Protein AF-A0A0B1SMZ1-F1 (afdb_monomer_lite)

Structure (mmCIF, N/CA/C/O backbone):
data_AF-A0A0B1SMZ1-F1
#
_entry.id   AF-A0A0B1SMZ1-F1
#
loop_
_atom_site.group_PDB
_atom_site.id
_atom_site.type_symbol
_atom_site.label_atom_id
_atom_site.label_alt_id
_atom_site.label_comp_id
_atom_site.label_asym_id
_atom_site.label_entity_id
_atom_site.label_seq_id
_atom_site.pdbx_PDB_ins_code
_atom_site.Cartn_x
_atom_site.Cartn_y
_atom_site.Cartn_z
_atom_site.occupancy
_atom_site.B_iso_or_equiv
_atom_site.auth_seq_id
_atom_site.auth_comp_id
_atom_site.auth_asym_id
_atom_site.auth_atom_id
_atom_site.pdbx_PDB_model_num
ATOM 1 N N . MET A 1 1 ? 75.963 2.019 -124.725 1.00 50.59 1 MET A N 1
ATOM 2 C CA . MET A 1 1 ? 76.448 1.816 -123.343 1.00 50.59 1 MET A CA 1
ATOM 3 C C . MET A 1 1 ? 75.737 2.813 -122.438 1.00 50.59 1 MET A C 1
ATOM 5 O O . MET A 1 1 ? 75.954 4.006 -122.611 1.00 50.59 1 MET A O 1
ATOM 9 N N . LYS A 1 2 ? 74.838 2.379 -121.545 1.00 53.09 2 LYS A N 1
ATOM 10 C CA . LYS A 1 2 ? 74.310 3.287 -120.510 1.00 53.09 2 LYS A CA 1
ATOM 11 C C . LYS A 1 2 ? 75.460 3.615 -119.548 1.00 53.09 2 LYS A C 1
ATOM 13 O O . LYS A 1 2 ? 76.172 2.711 -119.126 1.00 53.09 2 LYS A O 1
ATOM 18 N N . SER A 1 3 ? 75.687 4.900 -119.276 1.00 73.81 3 SER A N 1
ATOM 19 C CA . SER A 1 3 ? 76.760 5.359 -118.384 1.00 73.81 3 SER A CA 1
ATOM 20 C C . SER A 1 3 ? 76.485 4.902 -116.948 1.00 73.81 3 SER A C 1
ATOM 22 O O . SER A 1 3 ? 75.355 5.020 -116.479 1.00 73.81 3 SER A O 1
ATOM 24 N N . LYS A 1 4 ? 77.519 4.438 -116.237 1.00 79.31 4 LYS A N 1
ATOM 25 C CA . LYS A 1 4 ? 77.488 4.026 -114.818 1.00 79.31 4 LYS A CA 1
ATOM 26 C C . LYS A 1 4 ? 76.839 5.075 -113.898 1.00 79.31 4 LYS A C 1
ATOM 28 O O . LYS A 1 4 ? 76.248 4.733 -112.883 1.00 79.31 4 LYS A O 1
ATOM 33 N N . ALA A 1 5 ? 76.903 6.349 -114.283 1.00 79.62 5 ALA A N 1
ATOM 34 C CA . ALA A 1 5 ? 76.252 7.449 -113.575 1.00 79.62 5 ALA A CA 1
ATOM 35 C C . ALA A 1 5 ? 74.711 7.366 -113.586 1.00 79.62 5 ALA A C 1
ATOM 37 O O . ALA A 1 5 ? 74.070 7.779 -112.625 1.00 79.62 5 ALA A O 1
ATOM 38 N N . LEU A 1 6 ? 74.114 6.821 -114.650 1.00 81.50 6 LEU A N 1
ATOM 39 C CA . LEU A 1 6 ? 72.661 6.760 -114.834 1.00 81.50 6 LEU A CA 1
ATOM 40 C C . LEU A 1 6 ? 72.030 5.651 -113.974 1.00 81.50 6 LEU A C 1
ATOM 42 O O . LEU A 1 6 ? 70.988 5.858 -113.367 1.00 81.50 6 LEU A O 1
ATOM 46 N N . GLU A 1 7 ? 72.717 4.515 -113.833 1.00 83.12 7 GLU A N 1
ATOM 47 C CA . GLU A 1 7 ? 72.310 3.413 -112.947 1.00 83.12 7 GLU A CA 1
ATOM 48 C C . GLU A 1 7 ? 72.394 3.802 -111.460 1.00 83.12 7 GLU A C 1
ATOM 50 O O . GLU A 1 7 ? 71.505 3.484 -110.671 1.00 83.12 7 GLU A O 1
ATOM 55 N N . VAL A 1 8 ? 73.429 4.562 -111.080 1.00 86.50 8 VAL A N 1
ATOM 56 C CA . VAL A 1 8 ? 73.556 5.129 -109.727 1.00 86.50 8 VAL A CA 1
ATOM 57 C C . VAL A 1 8 ? 72.436 6.138 -109.444 1.00 86.50 8 VAL A C 1
ATOM 59 O O . VAL A 1 8 ? 71.868 6.125 -108.354 1.00 86.50 8 VAL A O 1
ATOM 62 N N . ALA A 1 9 ? 72.076 6.976 -110.421 1.00 85.88 9 ALA A N 1
ATOM 63 C CA . ALA A 1 9 ? 70.976 7.929 -110.281 1.00 85.88 9 ALA A CA 1
ATOM 64 C C . ALA A 1 9 ? 69.612 7.233 -110.106 1.00 85.88 9 ALA A C 1
ATOM 66 O O . ALA A 1 9 ? 68.845 7.626 -109.228 1.00 85.88 9 ALA A O 1
ATOM 67 N N . ASP A 1 10 ? 69.333 6.172 -110.871 1.00 86.38 10 ASP A N 1
ATOM 68 C CA . ASP A 1 10 ? 68.104 5.377 -110.728 1.00 86.38 10 ASP A CA 1
ATOM 69 C C . ASP A 1 10 ? 68.038 4.669 -109.363 1.00 86.38 10 ASP A C 1
ATOM 71 O O . ASP A 1 10 ? 66.986 4.653 -108.718 1.00 86.38 10 ASP A O 1
ATOM 75 N N . LYS A 1 11 ? 69.165 4.139 -108.865 1.00 89.06 11 LYS A N 1
ATOM 76 C CA . LYS A 1 11 ? 69.239 3.535 -107.526 1.00 89.06 11 LYS A CA 1
ATOM 77 C C . LYS A 1 11 ? 68.960 4.559 -106.424 1.00 89.06 11 LYS A C 1
ATOM 79 O O . LYS A 1 11 ? 68.110 4.309 -105.573 1.00 89.06 11 LYS A O 1
ATOM 84 N N . HIS A 1 12 ? 69.608 5.724 -106.471 1.00 90.50 12 HIS A N 1
ATOM 85 C CA . HIS A 1 12 ? 69.363 6.798 -105.504 1.00 90.50 12 HIS A CA 1
ATOM 86 C C . HIS A 1 12 ? 67.923 7.322 -105.572 1.00 90.50 12 HIS A C 1
ATOM 88 O O . HIS A 1 12 ? 67.335 7.620 -104.536 1.00 90.50 12 HIS A O 1
ATOM 94 N N . LYS A 1 13 ? 67.321 7.401 -106.766 1.00 91.31 13 LYS A N 1
ATOM 95 C CA . LYS A 1 13 ? 65.908 7.766 -106.927 1.00 91.31 13 LYS A CA 1
ATOM 96 C C . LYS A 1 13 ? 64.988 6.747 -106.251 1.00 91.31 13 LYS A C 1
ATOM 98 O O . LYS A 1 13 ? 64.108 7.142 -105.492 1.00 91.31 13 LYS A O 1
ATOM 103 N N . ASN A 1 14 ? 65.216 5.453 -106.471 1.00 90.88 14 ASN A N 1
ATOM 104 C CA . ASN A 1 14 ? 64.431 4.388 -105.843 1.00 90.88 14 ASN A CA 1
ATOM 105 C C . ASN A 1 14 ? 64.587 4.381 -104.312 1.00 90.88 14 ASN A C 1
ATOM 107 O O . ASN A 1 14 ? 63.600 4.237 -103.591 1.00 90.88 14 ASN A O 1
ATOM 111 N N . GLU A 1 15 ? 65.806 4.578 -103.803 1.00 92.44 15 GLU A N 1
ATOM 112 C CA . GLU A 1 15 ? 66.082 4.710 -102.365 1.00 92.44 15 GLU A CA 1
ATOM 113 C C . GLU A 1 15 ? 65.394 5.944 -101.765 1.00 92.44 15 GLU A C 1
ATOM 115 O O . GLU A 1 15 ? 64.802 5.861 -100.686 1.00 92.44 15 GLU A O 1
ATOM 120 N N . LEU A 1 16 ? 65.400 7.073 -102.481 1.00 92.75 16 LEU A N 1
ATOM 121 C CA . LEU A 1 16 ? 64.709 8.293 -102.072 1.00 92.75 16 LEU A CA 1
ATOM 122 C C . LEU A 1 16 ? 63.187 8.100 -102.054 1.00 92.75 16 LEU A C 1
ATOM 124 O O . LEU A 1 16 ? 62.533 8.534 -101.107 1.00 92.75 16 LEU A O 1
ATOM 128 N N . GLU A 1 17 ? 62.612 7.421 -103.049 1.00 92.12 17 GLU A N 1
ATOM 129 C CA . GLU A 1 17 ? 61.180 7.101 -103.094 1.00 92.12 17 GLU A CA 1
ATOM 130 C C . GLU A 1 17 ? 60.765 6.147 -101.960 1.00 92.12 17 GLU A C 1
ATOM 132 O O . GLU A 1 17 ? 59.747 6.376 -101.303 1.00 92.12 17 GLU A O 1
ATOM 137 N N . LEU A 1 18 ? 61.560 5.108 -101.676 1.00 92.56 18 LEU A N 1
ATOM 138 C CA . LEU A 1 18 ? 61.351 4.193 -100.545 1.00 92.56 18 LEU A CA 1
ATOM 139 C C . LEU A 1 18 ? 61.440 4.921 -99.200 1.00 92.56 18 LEU A C 1
ATOM 141 O O . LEU A 1 18 ? 60.557 4.769 -98.354 1.00 92.56 18 LEU A O 1
ATOM 145 N N . SER A 1 19 ? 62.466 5.755 -99.024 1.00 92.12 19 SER A N 1
ATOM 146 C CA . SER A 1 19 ? 62.638 6.587 -97.832 1.00 92.12 19 SER A CA 1
ATOM 147 C C . SER A 1 19 ? 61.469 7.557 -97.657 1.00 92.12 19 SER A C 1
ATOM 149 O O . SER A 1 19 ? 60.910 7.671 -96.567 1.00 92.12 19 SER A O 1
ATOM 151 N N . THR A 1 20 ? 61.005 8.181 -98.744 1.00 93.75 20 THR A N 1
ATOM 152 C CA . THR A 1 20 ? 59.843 9.079 -98.722 1.00 93.75 20 THR A CA 1
ATOM 153 C C . THR A 1 20 ? 58.576 8.339 -98.288 1.00 93.75 20 THR A C 1
ATOM 155 O O . THR A 1 20 ? 57.888 8.796 -97.374 1.00 93.75 20 THR A O 1
ATOM 158 N N . LYS A 1 21 ? 58.302 7.155 -98.855 1.00 94.69 21 LYS A N 1
ATOM 159 C CA . LYS A 1 21 ? 57.171 6.304 -98.442 1.00 94.69 21 LYS A CA 1
ATOM 160 C C . LYS A 1 21 ? 57.262 5.904 -96.967 1.00 94.69 21 LYS A C 1
ATOM 162 O O . LYS A 1 21 ? 56.264 5.984 -96.253 1.00 94.69 21 LYS A O 1
ATOM 167 N N . MET A 1 22 ? 58.448 5.528 -96.487 1.00 95.31 22 MET A N 1
ATOM 168 C CA . MET A 1 22 ? 58.670 5.173 -95.082 1.00 95.31 22 MET A CA 1
ATOM 169 C C . MET A 1 22 ? 58.438 6.366 -94.147 1.00 95.31 22 MET A C 1
ATOM 171 O O . MET A 1 22 ? 57.751 6.234 -93.136 1.00 95.31 22 MET A O 1
ATOM 175 N N . VAL A 1 23 ? 58.931 7.555 -94.504 1.00 95.19 23 VAL A N 1
ATOM 176 C CA . VAL A 1 23 ? 58.684 8.793 -93.749 1.00 95.19 23 VAL A CA 1
ATOM 177 C C . VAL A 1 23 ? 57.191 9.115 -93.690 1.00 95.19 23 VAL A C 1
ATOM 179 O O . VAL A 1 23 ? 56.699 9.550 -92.648 1.00 95.19 23 VAL A O 1
ATOM 182 N N . GLU A 1 24 ? 56.439 8.898 -94.769 1.00 94.44 24 GLU A N 1
ATOM 183 C CA . GLU A 1 24 ? 54.988 9.083 -94.749 1.00 94.44 24 GLU A CA 1
ATOM 184 C C . GLU A 1 24 ? 54.266 8.086 -93.835 1.00 94.44 24 GLU A C 1
ATOM 186 O O . GLU A 1 24 ? 53.362 8.494 -93.102 1.00 94.44 24 GLU A O 1
ATOM 191 N N . VAL A 1 25 ? 54.650 6.804 -93.849 1.00 95.31 25 VAL A N 1
ATOM 192 C CA . VAL A 1 25 ? 54.103 5.783 -92.934 1.00 95.31 25 VAL A CA 1
ATOM 193 C C . VAL A 1 25 ? 54.380 6.174 -91.484 1.00 95.31 25 VAL A C 1
ATOM 195 O O . VAL A 1 25 ? 53.438 6.307 -90.705 1.00 95.31 25 VAL A O 1
ATOM 198 N N . LEU A 1 26 ? 55.629 6.508 -91.152 1.00 95.25 26 LEU A N 1
ATOM 199 C CA . LEU A 1 26 ? 56.015 6.947 -89.808 1.00 95.25 26 LEU A CA 1
ATOM 200 C C . LEU A 1 26 ? 55.276 8.220 -89.372 1.00 95.25 26 LEU A C 1
ATOM 202 O O . LEU A 1 26 ? 54.904 8.363 -88.208 1.00 95.25 26 LEU A O 1
ATOM 206 N N . LYS A 1 27 ? 55.009 9.159 -90.291 1.00 94.69 27 LYS A N 1
ATOM 207 C CA . LYS A 1 27 ? 54.183 10.342 -89.997 1.00 94.69 27 LYS A CA 1
ATOM 208 C C . LYS A 1 27 ? 52.740 9.962 -89.655 1.00 94.69 27 LYS A C 1
ATOM 210 O O . LYS A 1 27 ? 52.169 10.582 -88.756 1.00 94.69 27 LYS A O 1
ATOM 215 N N . ARG A 1 28 ? 52.143 8.989 -90.356 1.00 94.75 28 ARG A N 1
ATOM 216 C CA . ARG A 1 28 ? 50.785 8.494 -90.058 1.00 94.75 28 ARG A CA 1
ATOM 217 C C . ARG A 1 28 ? 50.753 7.779 -88.706 1.00 94.75 28 ARG A C 1
ATOM 219 O O . ARG A 1 28 ? 49.935 8.144 -87.867 1.00 94.75 28 ARG A O 1
ATOM 226 N N . GLU A 1 29 ? 51.696 6.875 -88.453 1.00 95.56 29 GLU A N 1
ATOM 227 C CA . GLU A 1 29 ? 51.817 6.159 -87.176 1.00 95.56 29 GLU A CA 1
ATOM 228 C C . GLU A 1 29 ? 52.054 7.112 -86.001 1.00 95.56 29 GLU A C 1
A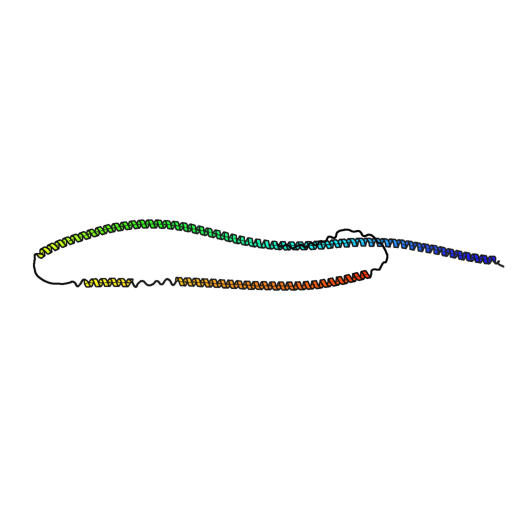TOM 230 O O . GLU A 1 29 ? 51.397 6.998 -84.970 1.00 95.56 29 GLU A O 1
ATOM 235 N N . LYS A 1 30 ? 52.921 8.121 -86.160 1.00 95.94 30 LYS A N 1
ATOM 236 C CA . LYS A 1 30 ? 53.132 9.154 -85.136 1.00 95.94 30 LYS A CA 1
ATOM 237 C C . LYS A 1 30 ? 51.836 9.896 -84.813 1.00 95.94 30 LYS A C 1
ATOM 239 O O . LYS A 1 30 ? 51.540 10.101 -83.639 1.00 95.94 30 LYS A O 1
ATOM 244 N N . LYS A 1 31 ? 51.061 10.295 -85.831 1.00 96.31 31 LYS A N 1
ATOM 245 C CA . LYS A 1 31 ? 49.760 10.958 -85.628 1.00 96.31 31 LYS A CA 1
ATOM 246 C C . LYS A 1 31 ? 48.787 10.051 -84.876 1.00 96.31 31 LYS A C 1
ATOM 248 O O . LYS A 1 31 ? 48.149 10.509 -83.930 1.00 96.31 31 LYS A O 1
ATOM 253 N N . GLU A 1 32 ? 48.704 8.780 -85.256 1.00 96.25 32 GLU A N 1
ATOM 254 C CA . GLU A 1 32 ? 47.834 7.807 -84.596 1.00 96.25 32 GLU A CA 1
ATOM 255 C C . GLU A 1 32 ? 48.251 7.557 -83.139 1.00 96.25 32 GLU A C 1
ATOM 257 O O . GLU A 1 32 ? 47.416 7.620 -82.236 1.00 96.25 32 GLU A O 1
ATOM 262 N N . LEU A 1 33 ? 49.543 7.347 -82.878 1.00 96.06 33 LEU A N 1
ATOM 263 C CA . LEU A 1 33 ? 50.075 7.169 -81.526 1.00 96.06 33 LEU A CA 1
ATOM 264 C C . LEU A 1 33 ? 49.856 8.412 -80.660 1.00 96.06 33 LEU A C 1
ATOM 266 O O . LEU A 1 33 ? 49.479 8.278 -79.498 1.00 96.06 33 LEU A O 1
ATOM 270 N N . SER A 1 34 ? 50.024 9.619 -81.210 1.00 95.69 34 SER A N 1
ATOM 271 C CA . SER A 1 34 ? 49.706 10.861 -80.497 1.00 95.69 34 SER A CA 1
ATOM 272 C C . SER A 1 34 ? 48.215 10.967 -80.153 1.00 95.69 34 SER A C 1
ATOM 274 O O . SER A 1 34 ? 47.885 11.348 -79.031 1.00 95.69 34 SER A O 1
ATOM 276 N N . ALA A 1 35 ? 47.311 10.581 -81.059 1.00 96.44 35 ALA A N 1
ATOM 277 C CA . ALA A 1 35 ? 45.872 10.564 -80.784 1.00 96.44 35 ALA A CA 1
ATOM 278 C C . ALA A 1 35 ? 45.495 9.519 -79.714 1.00 96.44 35 ALA A C 1
ATOM 280 O O . ALA A 1 35 ? 44.728 9.807 -78.790 1.00 96.44 35 ALA A O 1
ATOM 281 N N . ARG A 1 36 ? 46.088 8.318 -79.778 1.00 96.94 36 ARG A N 1
ATOM 282 C CA . ARG A 1 36 ? 45.924 7.266 -78.758 1.00 96.94 36 ARG A CA 1
ATOM 283 C C . ARG A 1 36 ? 46.474 7.694 -77.396 1.00 96.94 36 ARG A C 1
ATOM 285 O O . ARG A 1 36 ? 45.865 7.407 -76.370 1.00 96.94 36 ARG A O 1
ATOM 292 N N . LEU A 1 37 ? 47.610 8.391 -77.363 1.00 96.38 37 LEU A N 1
ATOM 293 C CA . LEU A 1 37 ? 48.168 8.922 -76.121 1.00 96.38 37 LEU A CA 1
ATOM 294 C C . LEU A 1 37 ? 47.245 9.989 -75.528 1.00 96.38 37 LEU A C 1
ATOM 296 O O . LEU A 1 37 ? 46.938 9.928 -74.343 1.00 96.38 37 LEU A O 1
ATOM 300 N N . LYS A 1 38 ? 46.750 10.920 -76.352 1.00 96.38 38 LYS A N 1
ATOM 301 C CA . LYS A 1 38 ? 45.839 11.980 -75.907 1.00 96.38 38 LYS A CA 1
ATOM 302 C C . LYS A 1 38 ? 44.550 11.415 -75.307 1.00 96.38 38 LYS A C 1
ATOM 304 O O . LYS A 1 38 ? 44.208 11.769 -74.185 1.00 96.38 38 LYS A O 1
ATOM 309 N N . THR A 1 39 ? 43.899 10.477 -75.995 1.00 95.75 39 THR A N 1
ATOM 310 C CA . THR A 1 39 ? 42.680 9.813 -75.492 1.00 95.75 39 THR A CA 1
ATOM 311 C C . THR A 1 39 ? 42.916 9.059 -74.183 1.00 95.75 39 THR A C 1
ATOM 313 O O . THR A 1 39 ? 42.098 9.156 -73.269 1.00 95.75 39 THR A O 1
ATOM 316 N N . LYS A 1 40 ? 44.052 8.361 -74.033 1.00 96.38 40 LYS A N 1
ATOM 317 C CA . LYS A 1 40 ? 44.422 7.721 -72.760 1.00 96.38 40 LYS A CA 1
ATOM 318 C C . LYS A 1 40 ? 44.655 8.733 -71.639 1.00 96.38 40 LYS A C 1
ATOM 320 O O . LYS A 1 40 ? 44.185 8.504 -70.528 1.00 96.38 40 LYS A O 1
ATOM 325 N N . THR A 1 41 ? 45.342 9.840 -71.914 1.00 95.69 41 THR A N 1
ATOM 326 C CA . THR A 1 41 ? 45.566 10.912 -70.933 1.00 95.69 41 THR A CA 1
ATOM 327 C C . THR A 1 41 ? 44.247 11.537 -70.484 1.00 95.69 41 THR A C 1
ATOM 329 O O . THR A 1 41 ? 44.027 11.707 -69.287 1.00 95.69 41 THR A O 1
ATOM 332 N N . ASP A 1 42 ? 43.342 11.812 -71.423 1.00 95.56 42 ASP A N 1
ATOM 333 C CA . ASP A 1 42 ? 42.028 12.381 -71.117 1.00 95.56 42 ASP A CA 1
ATOM 334 C C . ASP A 1 42 ? 41.177 11.386 -70.306 1.00 95.56 42 ASP A C 1
ATOM 336 O O . ASP A 1 42 ? 40.580 11.752 -69.293 1.00 95.56 42 ASP A O 1
ATOM 340 N N . SER A 1 43 ? 41.205 10.096 -70.662 1.00 96.81 43 SER A N 1
ATOM 341 C CA . SER A 1 43 ? 40.553 9.038 -69.881 1.00 96.81 43 SER A CA 1
ATOM 342 C C . SER A 1 43 ? 41.122 8.920 -68.461 1.00 96.81 43 SER A C 1
ATOM 344 O O . SER A 1 43 ? 40.353 8.769 -67.511 1.00 96.81 43 SER A O 1
ATOM 346 N N . ALA A 1 44 ? 42.443 9.016 -68.289 1.00 96.69 44 ALA A N 1
ATOM 347 C CA . ALA A 1 44 ? 43.082 8.978 -66.976 1.00 96.69 44 ALA A CA 1
ATOM 348 C C . ALA A 1 44 ? 42.691 10.187 -66.109 1.00 96.69 44 ALA A C 1
ATOM 350 O O . ALA A 1 44 ? 42.480 10.034 -64.902 1.00 96.69 44 ALA A O 1
ATOM 351 N N . ALA A 1 45 ? 42.540 11.370 -66.712 1.00 95.94 45 ALA A N 1
ATOM 352 C CA . ALA A 1 45 ? 42.076 12.566 -66.016 1.00 95.94 45 ALA A CA 1
ATOM 353 C C . ALA A 1 45 ? 40.631 12.404 -65.509 1.00 95.94 45 ALA A C 1
ATOM 355 O O . ALA A 1 45 ? 40.355 12.693 -64.342 1.00 95.94 45 ALA A O 1
ATOM 356 N N . VAL A 1 46 ? 39.731 11.859 -66.339 1.00 97.56 46 VAL A N 1
ATOM 357 C CA . VAL A 1 46 ? 38.338 11.570 -65.945 1.00 97.56 46 VAL A CA 1
ATOM 358 C C . VAL A 1 46 ? 38.284 10.561 -64.795 1.00 97.56 46 VAL A C 1
ATOM 360 O O . VAL A 1 46 ? 37.600 10.797 -63.798 1.00 97.56 46 VAL A O 1
ATOM 363 N N . LEU A 1 47 ? 39.044 9.464 -64.881 1.00 97.25 47 LEU A N 1
ATOM 364 C CA . LEU A 1 47 ? 39.115 8.474 -63.800 1.00 97.25 47 LEU A CA 1
ATOM 365 C C . LEU A 1 47 ? 39.680 9.074 -62.509 1.00 97.25 47 LEU A C 1
ATOM 367 O O . LEU A 1 47 ? 39.155 8.802 -61.433 1.00 97.25 47 LEU A O 1
ATOM 371 N N . SER A 1 48 ? 40.703 9.926 -62.601 1.00 96.62 48 SER A N 1
ATOM 372 C CA . SER A 1 48 ? 41.285 10.602 -61.434 1.00 96.62 48 SER A CA 1
ATOM 373 C C . SER A 1 48 ? 40.272 11.520 -60.749 1.00 96.62 48 SER A C 1
ATOM 375 O O . SER A 1 48 ? 40.145 11.491 -59.525 1.00 96.62 48 SER A O 1
ATOM 377 N N . SER A 1 49 ? 39.492 12.276 -61.528 1.00 97.25 49 SER A N 1
ATOM 378 C CA . SER A 1 49 ? 38.392 13.089 -61.000 1.00 97.25 49 SER A CA 1
ATOM 379 C C . SER A 1 49 ? 37.338 12.223 -60.301 1.00 97.25 49 SER A C 1
ATOM 381 O O . SER A 1 49 ? 36.954 12.518 -59.169 1.00 97.25 49 SER A O 1
ATOM 383 N N . ARG A 1 50 ? 36.936 11.096 -60.908 1.00 98.06 50 ARG A N 1
ATOM 384 C CA . ARG A 1 50 ? 35.966 10.171 -60.303 1.00 98.06 50 ARG A CA 1
ATOM 385 C C . ARG A 1 50 ? 36.483 9.533 -59.012 1.00 98.06 50 ARG A C 1
ATOM 387 O O . ARG A 1 50 ? 35.716 9.401 -58.063 1.00 98.06 50 ARG A O 1
ATOM 394 N N . ILE A 1 51 ? 37.763 9.162 -58.958 1.00 98.00 51 ILE A N 1
ATOM 395 C CA . ILE A 1 51 ? 38.403 8.624 -57.749 1.00 98.00 51 ILE A CA 1
ATOM 396 C C . ILE A 1 51 ? 38.359 9.651 -56.617 1.00 98.00 51 ILE A C 1
ATOM 398 O O . ILE A 1 51 ? 38.052 9.286 -55.485 1.00 98.00 51 ILE A O 1
ATOM 402 N N . ASN A 1 52 ? 38.642 10.922 -56.908 1.00 97.19 52 ASN A N 1
ATOM 403 C CA . ASN A 1 52 ? 38.583 11.974 -55.896 1.00 97.19 52 ASN A CA 1
ATOM 404 C C . ASN A 1 52 ? 37.149 12.202 -55.402 1.00 97.19 52 ASN A C 1
ATOM 406 O O . ASN A 1 52 ? 36.934 12.193 -54.196 1.00 97.19 52 ASN A O 1
ATOM 410 N N . ALA A 1 53 ? 36.162 12.253 -56.302 1.00 97.75 53 ALA A N 1
ATOM 411 C CA . ALA A 1 53 ? 34.755 12.371 -55.910 1.00 97.75 53 ALA A CA 1
ATOM 412 C C . ALA A 1 53 ? 34.295 11.219 -54.992 1.00 97.75 53 ALA A C 1
ATOM 414 O O . ALA A 1 53 ? 33.618 11.450 -53.996 1.00 97.75 53 ALA A O 1
ATOM 415 N N . LEU A 1 54 ? 34.701 9.977 -55.286 1.00 98.12 54 LEU A N 1
ATOM 416 C CA . LEU A 1 54 ? 34.390 8.824 -54.431 1.00 98.12 54 LEU A CA 1
ATOM 417 C C . LEU A 1 54 ? 35.100 8.887 -53.073 1.00 98.12 54 LEU A C 1
ATOM 419 O O . LEU A 1 54 ? 34.544 8.444 -52.071 1.00 98.12 54 LEU A O 1
ATOM 423 N N . ARG A 1 55 ? 36.324 9.424 -53.013 1.00 98.06 55 ARG A N 1
ATOM 424 C CA . ARG A 1 55 ? 37.028 9.637 -51.738 1.00 98.06 55 ARG A CA 1
ATOM 425 C C . ARG A 1 55 ? 36.299 10.654 -50.870 1.00 98.06 55 ARG A C 1
ATOM 427 O O . ARG A 1 55 ? 36.153 10.409 -49.676 1.00 98.06 55 ARG A O 1
ATOM 434 N N . ASP A 1 56 ? 35.828 11.745 -51.464 1.00 97.62 56 ASP A N 1
ATOM 435 C CA . ASP A 1 56 ? 35.071 12.771 -50.748 1.00 97.62 56 ASP A CA 1
ATOM 436 C C . ASP A 1 56 ? 33.743 12.209 -50.223 1.00 97.62 56 ASP A C 1
ATOM 438 O O . ASP A 1 56 ? 33.433 12.380 -49.045 1.00 97.62 56 ASP A O 1
ATOM 442 N N . GLU A 1 57 ? 33.027 11.426 -51.037 1.00 98.19 57 GLU A N 1
ATOM 443 C CA . GLU A 1 57 ? 31.801 10.736 -50.617 1.00 98.19 57 GLU A CA 1
ATOM 444 C C . GLU A 1 57 ? 32.060 9.754 -49.459 1.00 98.19 57 GLU A C 1
ATOM 446 O O . GLU A 1 57 ? 31.331 9.747 -48.466 1.00 98.19 57 GLU A O 1
ATOM 451 N N . ILE A 1 58 ? 33.136 8.959 -49.527 1.00 98.00 58 ILE A N 1
ATOM 452 C CA . ILE A 1 58 ? 33.532 8.058 -48.432 1.00 98.00 58 ILE A CA 1
ATOM 453 C C . ILE A 1 58 ? 33.828 8.851 -47.155 1.00 98.00 58 ILE A C 1
ATOM 455 O O . ILE A 1 58 ? 33.384 8.455 -46.075 1.00 98.00 58 ILE A O 1
ATOM 459 N N . ASN A 1 59 ? 34.556 9.964 -47.258 1.00 97.69 59 ASN A N 1
ATOM 460 C CA . ASN A 1 59 ? 34.888 10.806 -46.111 1.00 97.69 59 ASN A CA 1
ATOM 461 C C . ASN A 1 59 ? 33.629 11.410 -45.474 1.00 97.69 59 ASN A C 1
ATOM 463 O O . ASN A 1 59 ? 33.493 11.395 -44.248 1.00 97.69 59 ASN A O 1
ATOM 467 N N . GLU A 1 60 ? 32.682 11.883 -46.285 1.00 97.62 60 GLU A N 1
ATOM 468 C CA . GLU A 1 60 ? 31.410 12.419 -45.803 1.00 97.62 60 GLU A CA 1
ATOM 469 C C . GLU A 1 60 ? 30.581 11.339 -45.095 1.00 97.62 60 GLU A C 1
ATOM 471 O O . GLU A 1 60 ? 30.110 11.543 -43.973 1.00 97.62 60 GLU A O 1
ATOM 476 N N . LYS A 1 61 ? 30.461 10.146 -45.691 1.00 97.88 61 LYS A N 1
ATOM 477 C CA . LYS A 1 61 ? 29.746 9.019 -45.072 1.00 97.88 61 LYS A CA 1
ATOM 478 C C . LYS A 1 61 ? 30.406 8.563 -43.772 1.00 97.88 61 LYS A C 1
ATOM 480 O O . LYS A 1 61 ? 29.704 8.262 -42.808 1.00 97.88 61 LYS A O 1
ATOM 485 N N . GLN A 1 62 ? 31.736 8.570 -43.695 1.00 97.69 62 GLN A N 1
ATOM 486 C CA . GLN A 1 62 ? 32.455 8.295 -42.448 1.00 97.69 62 GLN A CA 1
ATOM 487 C C . GLN A 1 62 ? 32.187 9.356 -41.375 1.00 97.69 62 GLN A C 1
ATOM 489 O O . GLN A 1 62 ? 32.037 9.005 -40.204 1.00 97.69 62 GLN A O 1
ATOM 494 N N . ALA A 1 63 ? 32.103 10.636 -41.744 1.00 97.19 63 ALA A N 1
ATOM 495 C CA . ALA A 1 63 ? 31.744 11.698 -40.808 1.00 97.19 63 ALA A CA 1
ATOM 496 C C . ALA A 1 63 ? 30.306 11.526 -40.289 1.00 97.19 63 ALA A C 1
ATOM 498 O O . ALA A 1 63 ? 30.086 11.572 -39.078 1.00 97.19 63 ALA A O 1
ATOM 499 N N . GLN A 1 64 ? 29.352 11.228 -41.179 1.00 97.75 64 GLN A N 1
ATOM 500 C CA . GLN A 1 64 ? 27.960 10.938 -40.813 1.00 97.75 64 GLN A CA 1
ATOM 501 C C . GLN A 1 64 ? 27.869 9.748 -39.844 1.00 97.75 64 GLN A C 1
ATOM 503 O O . GLN A 1 64 ? 27.200 9.845 -38.815 1.00 97.75 64 GLN A O 1
ATOM 508 N N . LEU A 1 65 ? 28.594 8.654 -40.108 1.00 97.69 65 LEU A N 1
ATOM 509 C CA . LEU A 1 65 ? 28.644 7.490 -39.214 1.00 97.69 65 LEU A CA 1
ATOM 510 C C . LEU A 1 65 ? 29.138 7.850 -37.809 1.00 97.69 65 LEU A C 1
ATOM 512 O O . LEU A 1 65 ? 28.501 7.467 -36.830 1.00 97.69 65 LEU A O 1
ATOM 516 N N . ARG A 1 66 ? 30.207 8.646 -37.691 1.00 97.12 66 ARG A N 1
ATOM 517 C CA . ARG A 1 66 ? 30.703 9.103 -36.379 1.00 97.12 66 ARG A CA 1
ATOM 518 C C . ARG A 1 66 ? 29.657 9.928 -35.624 1.00 97.12 66 ARG A C 1
ATOM 520 O O . ARG A 1 66 ? 29.528 9.782 -34.409 1.00 97.12 66 ARG A O 1
ATOM 527 N N . CYS A 1 67 ? 28.892 10.771 -36.321 1.00 96.81 67 CYS A N 1
ATOM 528 C CA . CYS A 1 67 ? 27.793 11.525 -35.714 1.00 96.81 67 CYS A CA 1
ATOM 529 C C . CYS A 1 67 ? 26.680 10.599 -35.200 1.00 96.81 67 CYS A C 1
ATOM 531 O O . CYS A 1 67 ? 26.210 10.781 -34.075 1.00 96.81 67 CYS A O 1
ATOM 533 N N . TYR A 1 68 ? 26.290 9.584 -35.977 1.00 97.38 68 TYR A N 1
ATOM 534 C CA . TYR A 1 68 ? 25.298 8.597 -35.544 1.00 97.38 68 TYR A CA 1
ATOM 535 C C . TYR A 1 68 ? 25.775 7.778 -34.341 1.00 97.38 68 TYR A C 1
ATOM 537 O O . TYR A 1 68 ? 25.017 7.596 -33.392 1.00 97.38 68 TYR A O 1
ATOM 545 N N . GLU A 1 69 ? 27.034 7.338 -34.327 1.00 97.00 69 GLU A N 1
ATOM 546 C CA . GLU A 1 69 ? 27.618 6.625 -33.186 1.00 97.00 69 GLU A CA 1
ATOM 547 C C . GLU A 1 69 ? 27.609 7.474 -31.911 1.00 97.00 69 GLU A C 1
ATOM 549 O O . GLU A 1 69 ? 27.270 6.978 -30.835 1.00 97.00 69 GLU A O 1
ATOM 554 N N . LEU A 1 70 ? 27.953 8.761 -32.018 1.00 97.31 70 LEU A N 1
ATOM 555 C CA . LEU A 1 70 ? 27.921 9.680 -30.882 1.00 97.31 70 LEU A CA 1
ATOM 556 C C . LEU A 1 70 ? 26.492 9.887 -30.363 1.00 97.31 70 LEU A C 1
ATOM 558 O O . LEU A 1 70 ? 26.271 9.851 -29.152 1.00 97.31 70 LEU A O 1
ATOM 562 N N . ASN A 1 71 ? 25.520 10.068 -31.259 1.00 97.44 71 ASN A N 1
ATOM 563 C CA . ASN A 1 71 ? 24.116 10.216 -30.880 1.00 97.44 71 ASN A CA 1
ATOM 564 C C . ASN A 1 71 ? 23.560 8.939 -30.241 1.00 97.44 71 ASN A C 1
ATOM 566 O O . ASN A 1 71 ? 22.890 9.025 -29.217 1.00 97.44 71 ASN A O 1
ATOM 570 N N . ASN A 1 72 ? 23.903 7.761 -30.765 1.00 97.12 72 ASN A N 1
ATOM 571 C CA . ASN A 1 72 ? 23.513 6.486 -30.164 1.00 97.12 72 ASN A CA 1
ATOM 572 C C . ASN A 1 72 ? 24.098 6.311 -28.760 1.00 97.12 72 ASN A C 1
ATOM 574 O O . ASN A 1 72 ? 23.399 5.838 -27.870 1.00 97.12 72 ASN A O 1
ATOM 578 N N . LYS A 1 73 ? 25.348 6.736 -28.524 1.00 97.75 73 LYS A N 1
ATOM 579 C CA . LYS A 1 73 ? 25.935 6.735 -27.173 1.00 97.75 73 LYS A CA 1
ATOM 580 C C . LYS A 1 73 ? 25.172 7.653 -26.218 1.00 97.75 73 LYS A C 1
ATOM 582 O O . LYS A 1 73 ? 24.884 7.239 -25.102 1.00 97.75 73 LYS A O 1
ATOM 587 N N . LYS A 1 74 ? 24.811 8.865 -26.657 1.00 97.56 74 LYS A N 1
ATOM 588 C CA . LYS A 1 74 ? 24.007 9.804 -25.852 1.00 97.56 74 LYS A CA 1
ATOM 589 C C . LYS A 1 74 ? 22.621 9.244 -25.531 1.00 97.56 74 LYS A C 1
ATOM 591 O O . LYS A 1 74 ? 22.195 9.312 -24.387 1.00 97.56 74 LYS A O 1
ATOM 596 N N . LEU A 1 75 ? 21.947 8.660 -26.522 1.00 98.00 75 LEU A N 1
ATOM 597 C CA . LEU A 1 75 ? 20.645 8.018 -26.338 1.00 98.00 75 LEU A CA 1
ATOM 598 C C . LEU A 1 75 ? 20.733 6.830 -25.378 1.00 98.00 75 LEU A C 1
ATOM 600 O O . LEU A 1 75 ? 19.867 6.674 -24.525 1.00 98.00 75 LEU A O 1
ATOM 604 N N . LEU A 1 76 ? 21.783 6.013 -25.484 1.00 97.88 76 LEU A N 1
ATOM 605 C CA . LEU A 1 76 ? 21.998 4.888 -24.578 1.00 97.88 76 LEU A CA 1
ATOM 606 C C . LEU A 1 76 ? 22.175 5.358 -23.130 1.00 97.88 76 LEU A C 1
ATOM 608 O O . LEU A 1 76 ? 21.601 4.757 -22.227 1.00 97.88 76 LEU A O 1
ATOM 612 N N . GLU A 1 77 ? 22.939 6.427 -22.911 1.00 97.75 77 GLU A N 1
ATOM 613 C CA . GLU A 1 77 ? 23.123 6.989 -21.572 1.00 97.75 77 GLU A CA 1
ATOM 614 C C . GLU A 1 77 ? 21.817 7.573 -21.025 1.00 97.75 77 GLU A C 1
ATOM 616 O O . GLU A 1 77 ? 21.417 7.248 -19.913 1.00 97.75 77 GLU A O 1
ATOM 621 N N . GLN A 1 78 ? 21.064 8.297 -21.857 1.00 98.25 78 GLN A N 1
ATOM 622 C CA . GLN A 1 78 ? 19.742 8.803 -21.489 1.00 98.25 78 GLN A CA 1
ATOM 623 C C . GLN A 1 78 ? 18.762 7.675 -21.122 1.00 98.25 78 GLN A C 1
ATOM 625 O O . GLN A 1 78 ? 17.949 7.827 -20.211 1.00 98.25 78 GLN A O 1
ATOM 630 N N . VAL A 1 79 ? 18.821 6.531 -21.811 1.00 98.25 79 VAL A N 1
ATOM 631 C CA . VAL A 1 79 ? 18.009 5.355 -21.467 1.00 98.25 79 VAL A CA 1
ATOM 632 C C . VAL A 1 79 ? 18.390 4.808 -20.092 1.00 98.25 79 VAL A C 1
ATOM 634 O O . VAL A 1 79 ? 17.487 4.491 -19.320 1.00 98.25 79 VAL A O 1
ATOM 637 N N . LYS A 1 80 ? 19.682 4.734 -19.753 1.00 98.31 80 LYS A N 1
ATOM 638 C CA . LYS A 1 80 ? 20.122 4.305 -18.415 1.00 98.31 80 LYS A CA 1
ATOM 639 C C . LYS A 1 80 ? 19.677 5.282 -17.330 1.00 98.31 80 LYS A C 1
ATOM 641 O O . LYS A 1 80 ? 19.143 4.844 -16.317 1.00 98.31 80 LYS A O 1
ATOM 646 N N . ASP A 1 81 ? 19.825 6.585 -17.557 1.00 98.12 81 ASP A N 1
ATOM 647 C CA . ASP A 1 81 ? 19.377 7.615 -16.611 1.00 98.12 81 ASP A CA 1
ATOM 648 C C . ASP A 1 81 ? 17.868 7.517 -16.362 1.00 98.12 81 ASP A C 1
ATOM 650 O O . ASP A 1 81 ? 17.401 7.548 -15.221 1.00 98.12 81 ASP A O 1
ATOM 654 N N . ASN A 1 82 ? 17.091 7.321 -17.431 1.00 98.19 82 ASN A N 1
ATOM 655 C CA . ASN A 1 82 ? 15.653 7.107 -17.327 1.00 98.19 82 ASN A CA 1
ATOM 656 C C . ASN A 1 82 ? 15.318 5.812 -16.573 1.00 98.19 82 ASN A C 1
ATOM 658 O O . ASN A 1 82 ? 14.403 5.818 -15.755 1.00 98.19 82 ASN A O 1
ATOM 662 N N . GLN A 1 83 ? 16.053 4.720 -16.802 1.00 98.25 83 GLN A N 1
ATOM 663 C CA . GLN A 1 83 ? 15.885 3.470 -16.052 1.00 98.25 83 GLN A CA 1
ATOM 664 C C . GLN A 1 83 ? 16.165 3.665 -14.559 1.00 98.25 83 GLN A C 1
ATOM 666 O O . GLN A 1 83 ? 15.365 3.232 -13.732 1.00 98.25 83 GLN A O 1
ATOM 671 N N . HIS A 1 84 ? 17.247 4.362 -14.205 1.00 98.12 84 HIS A N 1
ATOM 672 C CA . HIS A 1 84 ? 17.545 4.699 -12.815 1.00 98.12 84 HIS A CA 1
ATOM 673 C C . HIS A 1 84 ? 16.433 5.542 -12.188 1.00 98.12 84 HIS A C 1
ATOM 675 O O . HIS A 1 84 ? 15.977 5.232 -11.090 1.00 98.12 84 HIS A O 1
ATOM 681 N N . ARG A 1 85 ? 15.930 6.552 -12.906 1.00 98.56 85 ARG A N 1
ATOM 682 C CA . ARG A 1 85 ? 14.818 7.382 -12.433 1.00 98.56 85 ARG A CA 1
ATOM 683 C C . ARG A 1 85 ? 13.536 6.579 -12.209 1.00 98.56 85 ARG A C 1
ATOM 685 O O . ARG A 1 85 ? 12.845 6.826 -11.226 1.00 98.56 85 ARG A O 1
ATOM 692 N N . ILE A 1 86 ? 13.220 5.633 -13.095 1.00 98.38 86 ILE A N 1
ATOM 693 C CA . ILE A 1 86 ? 12.065 4.736 -12.939 1.00 98.38 86 ILE A CA 1
ATOM 694 C C . ILE A 1 86 ? 12.212 3.897 -11.666 1.00 98.38 86 ILE A C 1
ATOM 696 O O . ILE A 1 86 ? 11.285 3.863 -10.866 1.00 98.38 86 ILE A O 1
ATOM 700 N N . LEU A 1 87 ? 13.385 3.305 -11.423 1.00 98.31 87 LEU A N 1
ATOM 701 C CA . LEU A 1 87 ? 13.634 2.503 -10.218 1.00 98.31 87 LEU A CA 1
ATOM 702 C C . LEU A 1 87 ? 13.479 3.313 -8.921 1.00 98.31 87 LEU A C 1
ATOM 704 O O . LEU A 1 87 ? 12.915 2.815 -7.943 1.00 98.31 87 LEU A O 1
ATOM 708 N N . THR A 1 88 ? 13.951 4.563 -8.905 1.00 98.25 88 THR A N 1
ATOM 709 C CA . THR A 1 88 ? 13.749 5.462 -7.759 1.00 98.25 88 THR A CA 1
ATOM 710 C C . THR A 1 88 ? 12.264 5.736 -7.537 1.00 98.25 88 THR A C 1
ATOM 712 O O . THR A 1 88 ? 11.774 5.571 -6.423 1.00 98.25 88 THR A O 1
ATOM 715 N N . LEU A 1 89 ? 11.526 6.073 -8.599 1.00 98.50 89 LEU A N 1
ATOM 716 C CA . LEU A 1 89 ? 10.087 6.331 -8.507 1.00 98.50 89 LEU A CA 1
ATOM 717 C C . LEU A 1 89 ? 9.297 5.095 -8.058 1.00 98.50 89 LEU A C 1
ATOM 719 O O . LEU A 1 89 ? 8.368 5.232 -7.268 1.00 98.50 89 LEU A O 1
ATOM 723 N N . ASP A 1 90 ? 9.667 3.896 -8.508 1.00 98.25 90 ASP A N 1
ATOM 724 C CA . ASP A 1 90 ? 9.047 2.645 -8.056 1.00 98.25 90 ASP A CA 1
ATOM 725 C C . ASP A 1 90 ? 9.277 2.409 -6.555 1.00 98.25 90 ASP A C 1
ATOM 727 O O . ASP A 1 90 ? 8.377 1.943 -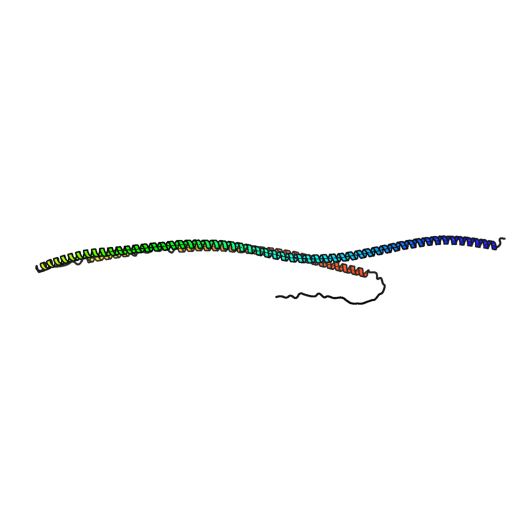5.850 1.00 98.25 90 ASP A O 1
ATOM 731 N N . THR A 1 91 ? 10.461 2.773 -6.055 1.00 98.38 91 THR A N 1
ATOM 732 C CA . THR A 1 91 ? 10.797 2.696 -4.626 1.00 98.38 91 THR A CA 1
ATOM 733 C C . THR A 1 91 ? 9.960 3.684 -3.814 1.00 98.38 91 THR A C 1
ATOM 735 O O . THR A 1 91 ? 9.317 3.281 -2.843 1.00 98.38 91 THR A O 1
ATOM 738 N N . ASP A 1 92 ? 9.890 4.946 -4.243 1.00 98.44 92 ASP A N 1
ATOM 739 C CA . ASP A 1 92 ? 9.075 5.980 -3.592 1.00 98.44 92 ASP A CA 1
ATOM 740 C C . ASP A 1 92 ? 7.588 5.598 -3.582 1.00 98.44 92 ASP A C 1
ATOM 742 O O . ASP A 1 92 ? 6.888 5.757 -2.580 1.00 98.44 92 ASP A O 1
ATOM 746 N N . LEU A 1 93 ? 7.101 5.021 -4.682 1.00 98.44 93 LEU A N 1
ATOM 747 C CA . LEU A 1 93 ? 5.726 4.555 -4.806 1.00 98.44 93 LEU A CA 1
ATOM 748 C C . LEU A 1 93 ? 5.447 3.369 -3.869 1.00 98.44 93 LEU A C 1
ATOM 750 O O . LEU A 1 93 ? 4.376 3.307 -3.258 1.00 98.44 93 LEU A O 1
ATOM 754 N N . ALA A 1 94 ? 6.393 2.440 -3.710 1.00 98.44 94 ALA A N 1
ATOM 755 C CA . ALA A 1 94 ? 6.277 1.343 -2.751 1.00 98.44 94 ALA A CA 1
ATOM 756 C C . ALA A 1 94 ? 6.220 1.848 -1.298 1.00 98.44 94 ALA A C 1
ATOM 758 O O . ALA A 1 94 ? 5.405 1.348 -0.516 1.00 98.44 94 ALA A O 1
ATOM 759 N N . ILE A 1 95 ? 7.025 2.861 -0.954 1.00 98.19 95 ILE A N 1
ATOM 760 C CA . ILE A 1 95 ? 6.990 3.525 0.358 1.00 98.19 95 ILE A CA 1
ATOM 761 C C . ILE A 1 95 ? 5.623 4.185 0.573 1.00 98.19 95 ILE A C 1
ATOM 763 O O . ILE A 1 95 ? 4.933 3.858 1.537 1.00 98.19 95 ILE A O 1
ATOM 767 N N . ALA A 1 96 ? 5.164 5.004 -0.377 1.00 98.31 96 ALA A N 1
ATOM 768 C CA . ALA A 1 96 ? 3.877 5.693 -0.281 1.00 98.31 96 ALA A CA 1
ATOM 769 C C . ALA A 1 96 ? 2.687 4.725 -0.145 1.00 98.31 96 ALA A C 1
ATOM 771 O O . ALA A 1 96 ? 1.749 4.983 0.610 1.00 98.31 96 ALA A O 1
ATOM 772 N N . ARG A 1 97 ? 2.721 3.576 -0.836 1.00 98.12 97 ARG A N 1
ATOM 773 C CA . ARG A 1 97 ? 1.706 2.518 -0.684 1.00 98.12 97 ARG A CA 1
ATOM 774 C C . ARG A 1 97 ? 1.685 1.937 0.728 1.00 98.12 97 ARG A C 1
ATOM 776 O O . ARG A 1 97 ? 0.605 1.692 1.260 1.00 98.12 97 ARG A O 1
ATOM 783 N N . LYS A 1 98 ? 2.857 1.706 1.325 1.00 98.31 98 LYS A N 1
ATOM 784 C CA . LYS A 1 98 ? 2.967 1.187 2.692 1.00 98.31 98 LYS A CA 1
ATOM 785 C C . LYS A 1 98 ? 2.419 2.192 3.704 1.00 98.31 98 LYS A C 1
ATOM 787 O O . LYS A 1 98 ? 1.645 1.799 4.574 1.00 98.31 98 LYS A O 1
ATOM 792 N N . ASP A 1 99 ? 2.757 3.468 3.550 1.00 98.19 99 ASP A N 1
ATOM 793 C CA . ASP A 1 99 ? 2.260 4.534 4.422 1.00 98.19 99 ASP A CA 1
ATOM 794 C C . ASP A 1 99 ? 0.738 4.673 4.320 1.00 98.19 99 ASP A C 1
ATOM 796 O O . ASP A 1 99 ? 0.048 4.757 5.335 1.00 98.19 99 ASP A O 1
ATOM 800 N N . LEU A 1 100 ? 0.188 4.607 3.104 1.00 98.19 100 LEU A N 1
ATOM 801 C CA . LEU A 1 100 ? -1.256 4.647 2.881 1.00 98.19 100 LEU A CA 1
ATOM 802 C C . LEU A 1 100 ? -1.982 3.474 3.554 1.00 98.19 100 LEU A C 1
ATOM 804 O O . LEU A 1 100 ? -3.047 3.671 4.140 1.00 98.19 100 LEU A O 1
ATOM 808 N N . GLU A 1 101 ? -1.407 2.270 3.523 1.00 98.19 101 GLU A N 1
ATOM 809 C CA . GLU A 1 101 ? -1.976 1.111 4.217 1.00 98.19 101 GLU A CA 1
ATOM 810 C C . GLU A 1 101 ? -1.936 1.287 5.744 1.00 98.19 101 GLU A C 1
ATOM 812 O O . GLU A 1 101 ? -2.906 0.969 6.434 1.00 98.19 101 GLU A O 1
ATOM 817 N N . VAL A 1 102 ? -0.858 1.864 6.289 1.00 98.00 102 VAL A N 1
ATOM 818 C CA . VAL A 1 102 ? -0.781 2.216 7.717 1.00 98.00 102 VAL A CA 1
ATOM 819 C C . VAL A 1 102 ? -1.851 3.246 8.080 1.00 98.00 102 VAL A C 1
ATOM 821 O O . VAL A 1 102 ? -2.584 3.038 9.046 1.00 98.00 102 VAL A O 1
ATOM 824 N N . PHE A 1 103 ? -2.008 4.318 7.299 1.00 98.12 103 PHE A N 1
ATOM 825 C CA . PHE A 1 103 ? -3.044 5.324 7.547 1.00 98.12 103 PHE A CA 1
ATOM 826 C C . PHE A 1 103 ? -4.450 4.735 7.489 1.00 98.12 103 PHE A C 1
ATOM 828 O O . PHE A 1 103 ? -5.265 5.011 8.367 1.00 98.12 103 PHE A O 1
ATOM 835 N N . LYS A 1 104 ? -4.728 3.878 6.505 1.00 98.38 104 LYS A N 1
ATOM 836 C CA . LYS A 1 104 ? -6.012 3.183 6.384 1.00 98.38 104 LYS A CA 1
ATOM 837 C C . LYS A 1 104 ? -6.318 2.337 7.624 1.00 98.38 104 LYS A C 1
ATOM 839 O O . LYS A 1 104 ? -7.431 2.405 8.146 1.00 98.38 104 LYS A O 1
ATOM 844 N N . ASN A 1 105 ? -5.334 1.593 8.126 1.00 98.12 105 ASN A N 1
ATOM 845 C CA . ASN A 1 105 ? -5.481 0.791 9.341 1.00 98.12 105 ASN A CA 1
ATOM 846 C C . ASN A 1 105 ? -5.698 1.660 10.589 1.00 98.12 105 ASN A C 1
ATOM 848 O O . ASN A 1 105 ? -6.551 1.343 11.418 1.00 98.12 105 ASN A O 1
ATOM 852 N N . THR A 1 106 ? -4.990 2.786 10.701 1.00 98.12 106 THR A N 1
ATOM 853 C CA . THR A 1 106 ? -5.189 3.754 11.788 1.00 98.12 106 THR A CA 1
ATOM 854 C C . THR A 1 106 ? -6.597 4.340 11.762 1.00 98.12 106 THR A C 1
ATOM 856 O O . THR A 1 106 ? -7.266 4.351 12.791 1.00 98.12 106 THR A O 1
ATOM 859 N N . VAL A 1 107 ? -7.090 4.756 10.592 1.00 98.06 107 VAL A N 1
ATOM 860 C CA . VAL A 1 107 ? -8.454 5.284 10.437 1.00 98.06 107 VAL A CA 1
ATOM 861 C C . VAL A 1 107 ? -9.499 4.233 10.816 1.00 98.06 107 VAL A C 1
ATOM 863 O O . VAL A 1 107 ? -10.441 4.553 11.536 1.00 98.06 107 VAL A O 1
ATOM 866 N N . ALA A 1 108 ? -9.323 2.974 10.406 1.00 98.00 108 ALA A N 1
ATOM 867 C CA . ALA A 1 108 ? -10.228 1.890 10.792 1.00 98.00 108 ALA A CA 1
ATOM 868 C C . ALA A 1 108 ? -10.240 1.648 12.315 1.00 98.00 108 ALA A C 1
ATOM 870 O O . ALA A 1 108 ? -11.304 1.457 12.904 1.00 98.00 108 ALA A O 1
ATOM 871 N N . SER A 1 109 ? -9.071 1.699 12.962 1.00 97.94 109 SER A N 1
ATOM 872 C CA . SER A 1 109 ? -8.954 1.597 14.423 1.00 97.94 109 SER A CA 1
ATOM 873 C C . SER A 1 109 ? -9.640 2.768 15.134 1.00 97.94 109 SER A C 1
ATOM 875 O O . SER A 1 109 ? -10.393 2.564 16.084 1.00 97.94 109 SER A O 1
ATOM 877 N N . MET A 1 110 ? -9.445 3.993 14.635 1.00 97.94 110 MET A N 1
ATOM 878 C CA . MET A 1 110 ? -10.095 5.190 15.172 1.00 97.94 110 MET A CA 1
ATOM 879 C C . MET A 1 110 ? -11.616 5.140 15.021 1.00 97.94 110 MET A C 1
ATOM 881 O O . MET A 1 110 ? -12.318 5.483 15.966 1.00 97.94 110 MET A O 1
ATOM 885 N N . ALA A 1 111 ? -12.128 4.673 13.879 1.00 97.88 111 ALA A N 1
ATOM 886 C CA . ALA A 1 111 ? -13.564 4.497 13.668 1.00 97.88 111 ALA A CA 1
ATOM 887 C C . ALA A 1 111 ? -14.158 3.508 14.682 1.00 97.88 111 ALA A C 1
ATOM 889 O O . ALA A 1 111 ? -15.157 3.809 15.328 1.00 97.88 111 ALA A O 1
ATOM 890 N N . LYS A 1 112 ? -13.485 2.374 14.913 1.00 97.50 112 LYS A N 1
ATOM 891 C CA . LYS A 1 112 ? -13.909 1.404 15.928 1.00 97.50 112 LYS A CA 1
ATOM 892 C C . LYS A 1 112 ? -13.893 1.996 17.343 1.00 97.50 112 LYS A C 1
ATOM 894 O O . LYS A 1 112 ? -14.839 1.799 18.097 1.00 97.50 112 LYS A O 1
ATOM 899 N N . ALA A 1 113 ? -12.843 2.737 17.698 1.00 97.38 113 ALA A N 1
ATOM 900 C CA . ALA A 1 113 ? -12.758 3.408 18.994 1.00 97.38 113 ALA A CA 1
ATOM 901 C C . ALA A 1 113 ? -13.860 4.470 19.169 1.00 97.38 113 ALA A C 1
ATOM 903 O O . ALA A 1 113 ? -14.384 4.643 20.268 1.00 97.38 113 ALA A O 1
ATOM 904 N N . GLN A 1 114 ? -14.236 5.162 18.091 1.00 97.81 114 GLN A N 1
ATOM 905 C CA . GLN A 1 114 ? -15.341 6.116 18.090 1.00 97.81 114 GLN A CA 1
ATOM 906 C C . GLN A 1 114 ? -16.694 5.422 18.303 1.00 97.81 114 GLN A C 1
ATOM 908 O O . GLN A 1 114 ? -17.481 5.890 19.126 1.00 97.81 114 GLN A O 1
ATOM 913 N N . ASP A 1 115 ? -16.944 4.299 17.625 1.00 97.31 115 ASP A N 1
ATOM 914 C CA . ASP A 1 115 ? -18.156 3.497 17.829 1.00 97.31 115 ASP A CA 1
ATOM 915 C C . ASP A 1 115 ? -18.248 3.002 19.283 1.00 97.31 115 ASP A C 1
ATOM 917 O O . ASP A 1 115 ? -19.279 3.159 19.940 1.00 97.31 115 ASP A O 1
ATOM 921 N N . GLU A 1 116 ? -17.148 2.475 19.832 1.00 97.31 116 GLU A N 1
ATOM 922 C CA . GLU A 1 116 ? -17.061 2.053 21.236 1.00 97.31 116 GLU A CA 1
ATOM 923 C C . GLU A 1 116 ? -17.347 3.225 22.192 1.00 97.31 116 GLU A C 1
ATOM 925 O O . GLU A 1 116 ? -18.183 3.099 23.091 1.00 97.31 116 GLU A O 1
ATOM 930 N N . ALA A 1 117 ? -16.751 4.398 21.963 1.00 96.94 117 ALA A N 1
ATOM 931 C CA . ALA A 1 117 ? -17.017 5.594 22.762 1.00 96.94 117 ALA A CA 1
ATOM 932 C C . ALA A 1 117 ? -18.493 6.030 22.701 1.00 96.94 117 ALA A C 1
ATOM 934 O O . ALA A 1 117 ? -19.068 6.408 23.722 1.00 96.94 117 ALA A O 1
ATOM 935 N N . GLN A 1 118 ? -19.135 5.935 21.534 1.00 97.12 118 GLN A N 1
ATOM 936 C CA . GLN A 1 118 ? -20.550 6.272 21.371 1.00 97.12 118 GLN A CA 1
ATOM 937 C C . GLN A 1 118 ? -21.470 5.275 22.092 1.00 97.12 118 GLN A C 1
ATOM 939 O O . GLN A 1 118 ? -22.463 5.678 22.710 1.00 97.12 118 GLN A O 1
ATOM 944 N N . THR A 1 119 ? -21.132 3.981 22.076 1.00 96.69 119 THR A N 1
ATOM 945 C CA . THR A 1 119 ? -21.867 2.974 22.858 1.00 96.69 119 THR A CA 1
ATOM 946 C C . THR A 1 119 ? -21.734 3.212 24.361 1.00 96.69 119 THR A C 1
ATOM 948 O O . THR A 1 119 ? -22.744 3.186 25.065 1.00 96.69 119 THR A O 1
ATOM 951 N N . LEU A 1 120 ? -20.531 3.535 24.850 1.00 96.25 120 LEU A N 1
ATOM 952 C CA . LEU A 1 120 ? -20.293 3.870 26.257 1.00 96.25 120 LEU A CA 1
ATOM 953 C C . LEU A 1 120 ? -21.046 5.135 26.677 1.00 96.25 120 LEU A C 1
ATOM 955 O O . LEU A 1 120 ? -21.680 5.141 27.728 1.00 96.25 120 LEU A O 1
ATOM 959 N N . ALA A 1 121 ? -21.047 6.181 25.847 1.00 96.81 121 ALA A N 1
ATOM 960 C CA . ALA A 1 121 ? -21.810 7.400 26.115 1.00 96.81 121 ALA A CA 1
ATOM 961 C C . ALA A 1 121 ? -23.321 7.125 26.220 1.00 96.81 121 ALA A C 1
ATOM 963 O O . ALA A 1 121 ? -24.000 7.669 27.090 1.00 96.81 121 ALA A O 1
ATOM 964 N N . SER A 1 122 ? -23.844 6.234 25.371 1.00 96.44 122 SER A N 1
ATOM 965 C CA . SER A 1 122 ? -25.251 5.818 25.419 1.00 96.44 122 SER A CA 1
ATOM 966 C C . SER A 1 122 ? -25.571 5.029 26.698 1.00 96.44 122 SER A C 1
ATOM 968 O O . SER A 1 122 ? -26.615 5.242 27.314 1.00 96.44 122 SER A O 1
ATOM 970 N N . GLN A 1 123 ? -24.665 4.145 27.130 1.00 96.81 123 GLN A N 1
ATOM 971 C CA . GLN A 1 123 ? -24.799 3.398 28.386 1.00 96.81 123 GLN A CA 1
ATOM 972 C C . GLN A 1 123 ? -24.735 4.315 29.614 1.00 96.81 123 GLN A C 1
ATOM 974 O O . GLN A 1 123 ? -25.566 4.177 30.509 1.00 96.81 123 GLN A O 1
ATOM 979 N N . ASP A 1 124 ? -23.799 5.266 29.645 1.00 96.00 124 ASP A N 1
ATOM 980 C CA . ASP A 1 124 ? -23.676 6.262 30.717 1.00 96.00 124 ASP A CA 1
ATOM 981 C C . ASP A 1 124 ? -24.942 7.123 30.828 1.00 96.00 124 ASP A C 1
ATOM 983 O O . ASP A 1 124 ? -25.463 7.320 31.925 1.00 96.00 124 ASP A O 1
ATOM 987 N N . GLY A 1 125 ? -25.505 7.554 29.693 1.00 96.12 125 GLY A N 1
ATOM 988 C CA . GLY A 1 125 ? -26.793 8.250 29.658 1.00 96.12 125 GLY A CA 1
ATOM 989 C C . GLY A 1 125 ? -27.926 7.430 30.284 1.00 96.12 125 GLY A C 1
ATOM 990 O O . GLY A 1 125 ? -28.663 7.938 31.128 1.00 96.12 125 GLY A O 1
ATOM 991 N N . HIS A 1 126 ? -28.026 6.142 29.943 1.00 96.31 126 HIS A N 1
ATOM 992 C CA . HIS A 1 126 ? -29.037 5.254 30.523 1.00 96.31 126 HIS A CA 1
ATOM 993 C C . HIS A 1 126 ? -28.834 5.013 32.029 1.00 96.31 126 HIS A C 1
ATOM 995 O O . HIS A 1 126 ? -29.803 4.982 32.788 1.00 96.31 126 HIS A O 1
ATOM 1001 N N . LEU A 1 127 ? -27.587 4.850 32.482 1.00 96.62 127 LEU A N 1
ATOM 1002 C CA . LEU A 1 127 ? -27.272 4.680 33.903 1.00 96.62 127 LEU A CA 1
ATOM 1003 C C . LEU A 1 127 ? -27.579 5.942 34.712 1.00 96.62 127 LEU A C 1
ATOM 1005 O O . LEU A 1 127 ? -28.125 5.834 35.807 1.00 96.62 127 LEU A O 1
ATOM 1009 N N . LYS A 1 128 ? -27.279 7.127 34.170 1.00 97.38 128 LYS A N 1
ATOM 1010 C CA . LYS A 1 128 ? -27.649 8.408 34.786 1.00 97.38 128 LYS A CA 1
ATOM 1011 C C . LYS A 1 128 ? -29.156 8.542 34.942 1.00 97.38 128 LYS A C 1
ATOM 1013 O O . LYS A 1 128 ? -29.605 8.863 36.036 1.00 97.38 128 LYS A O 1
ATOM 1018 N N . GLN A 1 129 ? -29.921 8.218 33.899 1.00 97.31 129 GLN A N 1
ATOM 1019 C CA . GLN A 1 129 ? -31.381 8.227 33.975 1.00 97.31 129 GLN A CA 1
ATOM 1020 C C . GLN A 1 129 ? -31.893 7.272 35.065 1.00 97.31 129 GLN A C 1
ATOM 1022 O O . GLN A 1 129 ? -32.695 7.672 35.900 1.00 97.31 129 GLN A O 1
ATOM 1027 N N . LYS A 1 130 ? -31.379 6.035 35.124 1.00 97.31 130 LYS A N 1
ATOM 1028 C CA . LYS A 1 130 ? -31.739 5.081 36.188 1.00 97.31 130 LYS A CA 1
ATOM 1029 C C . LYS A 1 130 ? -31.399 5.589 37.589 1.00 97.31 130 LYS A C 1
ATOM 1031 O O . LYS A 1 130 ? -32.146 5.333 38.527 1.00 97.31 130 LYS A O 1
ATOM 1036 N N . LEU A 1 131 ? -30.259 6.261 37.752 1.00 96.75 131 LEU A N 1
ATOM 1037 C CA . LEU A 1 131 ? -29.876 6.857 39.033 1.00 96.75 131 LEU A CA 1
ATOM 1038 C C . LEU A 1 131 ? -30.826 7.987 39.437 1.00 96.75 131 LEU A C 1
ATOM 1040 O O . LEU A 1 131 ? -31.157 8.091 40.615 1.00 96.75 131 LEU A O 1
ATOM 1044 N N . GLU A 1 132 ? -31.267 8.802 38.481 1.00 97.44 132 GLU A N 1
ATOM 1045 C CA . GLU A 1 132 ? -32.240 9.872 38.708 1.00 97.44 132 GLU A CA 1
ATOM 1046 C C . GLU A 1 132 ? -33.615 9.305 39.089 1.00 97.44 132 GLU A C 1
ATOM 1048 O O . GLU A 1 132 ? -34.164 9.687 40.120 1.00 97.44 132 GLU A O 1
ATOM 1053 N N . GLU A 1 133 ? -34.100 8.292 38.364 1.00 97.00 133 GLU A N 1
ATOM 1054 C CA . GLU A 1 133 ? -35.340 7.569 38.689 1.00 97.00 133 GLU A CA 1
ATOM 1055 C C . GLU A 1 133 ? -35.293 6.966 40.107 1.00 97.00 133 GLU A C 1
ATOM 1057 O O . GLU A 1 133 ? -36.200 7.177 40.913 1.00 97.00 133 GLU A O 1
ATOM 1062 N N . MET A 1 134 ? -34.199 6.284 40.465 1.00 96.19 134 MET A N 1
ATOM 1063 C CA . MET A 1 134 ? -34.001 5.727 41.812 1.00 96.19 134 MET A CA 1
ATOM 1064 C C . MET A 1 134 ? -33.929 6.814 42.898 1.00 96.19 134 MET A C 1
ATOM 1066 O O . MET A 1 134 ? -34.375 6.595 44.028 1.00 96.19 134 MET A O 1
ATOM 1070 N N . ALA A 1 135 ? -33.356 7.981 42.591 1.00 96.88 135 ALA A N 1
ATOM 1071 C CA . ALA A 1 135 ? -33.292 9.104 43.523 1.00 96.88 135 ALA A CA 1
ATOM 1072 C C . ALA A 1 135 ? -34.685 9.704 43.780 1.00 96.88 135 ALA A C 1
ATOM 1074 O O . ALA A 1 135 ? -35.026 9.985 44.935 1.00 96.88 135 ALA A O 1
ATOM 1075 N N . ASP A 1 136 ? -35.506 9.836 42.737 1.00 96.38 136 ASP A N 1
ATOM 1076 C CA . ASP A 1 136 ? -36.896 10.287 42.838 1.00 96.38 136 ASP A CA 1
ATOM 1077 C C . ASP A 1 136 ? -37.762 9.293 43.625 1.00 96.38 136 ASP A C 1
ATOM 1079 O O . ASP A 1 136 ? -38.523 9.688 44.519 1.00 96.38 136 ASP A O 1
ATOM 1083 N N . GLU A 1 137 ? -37.600 7.991 43.372 1.00 96.56 137 GLU A N 1
ATOM 1084 C CA . GLU A 1 137 ? -38.255 6.934 44.147 1.00 96.56 137 GLU A CA 1
ATOM 1085 C C . GLU A 1 137 ? -37.871 7.010 45.630 1.00 96.56 137 GLU A C 1
ATOM 1087 O O . GLU A 1 137 ? -38.751 7.025 46.497 1.00 96.56 137 GLU A O 1
ATOM 1092 N N . LEU A 1 138 ? -36.580 7.145 45.950 1.00 95.56 138 LEU A N 1
ATOM 1093 C CA . LEU A 1 138 ? -36.105 7.299 47.329 1.00 95.56 138 LEU A CA 1
ATOM 1094 C C . LEU A 1 138 ? -36.678 8.546 48.012 1.00 95.56 138 LEU A C 1
ATOM 1096 O O . LEU A 1 138 ? -37.056 8.481 49.185 1.00 95.56 138 LEU A O 1
ATOM 1100 N N . LEU A 1 139 ? -36.786 9.670 47.300 1.00 96.38 139 LEU A N 1
ATOM 1101 C CA . LEU A 1 139 ? -37.434 10.881 47.811 1.00 96.38 139 LEU A CA 1
ATOM 1102 C C . LEU A 1 139 ? -38.916 10.644 48.123 1.00 96.38 139 LEU A C 1
ATOM 1104 O O . LEU A 1 139 ? -39.409 11.107 49.157 1.00 96.38 139 LEU A O 1
ATOM 1108 N N . SER A 1 140 ? -39.622 9.907 47.265 1.00 95.81 140 SER A N 1
ATOM 1109 C CA . SER A 1 140 ? -41.027 9.551 47.485 1.00 95.81 140 SER A CA 1
ATOM 1110 C C . SER A 1 140 ? -41.200 8.657 48.722 1.00 95.81 140 SER A C 1
ATOM 1112 O O . SER A 1 140 ? -42.038 8.945 49.581 1.00 95.81 140 SER A O 1
ATOM 1114 N N . VAL A 1 141 ? -40.339 7.644 48.881 1.00 95.69 141 VAL A N 1
ATOM 1115 C CA . VAL A 1 141 ? -40.325 6.735 50.035 1.00 95.69 141 VAL A CA 1
ATOM 1116 C C . VAL A 1 141 ? -39.993 7.493 51.314 1.00 95.69 141 VAL A C 1
ATOM 1118 O O . VAL A 1 141 ? -40.636 7.272 52.340 1.00 95.69 141 VAL A O 1
ATOM 1121 N N . LYS A 1 142 ? -39.038 8.427 51.266 1.00 96.06 142 LYS A N 1
ATOM 1122 C CA . LYS A 1 142 ? -38.685 9.263 52.418 1.00 96.06 142 LYS A CA 1
ATOM 1123 C C . LYS A 1 142 ? -39.882 10.086 52.901 1.00 96.06 142 LYS A C 1
ATOM 1125 O O . LYS A 1 142 ? -40.183 10.053 54.090 1.00 96.06 142 LYS A O 1
ATOM 1130 N N . LYS A 1 143 ? -40.610 10.746 51.992 1.00 96.00 143 LYS A N 1
ATOM 1131 C CA . LYS A 1 143 ? -41.833 11.498 52.337 1.00 96.00 143 LYS A CA 1
ATOM 1132 C C . LYS A 1 143 ? -42.930 10.592 52.901 1.00 96.00 143 LYS A C 1
ATOM 1134 O O . LYS A 1 143 ? -43.602 10.960 53.860 1.00 96.00 143 LYS A O 1
ATOM 1139 N N . ALA A 1 144 ? -43.116 9.404 52.321 1.00 94.50 144 ALA A N 1
ATOM 1140 C CA . ALA A 1 144 ? -44.087 8.432 52.818 1.00 94.50 144 ALA A CA 1
ATOM 1141 C C . ALA A 1 144 ? -43.732 7.937 54.230 1.00 94.50 144 ALA A C 1
ATOM 1143 O O . ALA A 1 144 ? -44.617 7.802 55.073 1.00 94.50 144 ALA A O 1
ATOM 1144 N N . LYS A 1 145 ? -42.440 7.716 54.498 1.00 94.88 145 LYS A N 1
ATOM 1145 C CA . LYS A 1 145 ? -41.928 7.351 55.820 1.00 94.88 145 LYS A CA 1
ATOM 1146 C C . LYS A 1 145 ? -42.148 8.470 56.839 1.00 94.88 145 LYS A C 1
ATOM 1148 O O . LYS A 1 145 ? -42.689 8.183 57.898 1.00 94.88 145 LYS A O 1
ATOM 1153 N N . GLU A 1 146 ? -41.780 9.712 56.518 1.00 95.31 146 GLU A N 1
ATOM 1154 C CA . GLU A 1 146 ? -42.001 10.872 57.401 1.00 95.31 146 GLU A CA 1
ATOM 1155 C C . GLU A 1 146 ? -43.487 11.001 57.772 1.00 95.31 146 GLU A C 1
ATOM 1157 O O . GLU A 1 146 ? -43.829 11.081 58.949 1.00 95.31 146 GLU A O 1
ATOM 1162 N N . LYS A 1 147 ? -44.390 10.880 56.790 1.00 95.31 147 LYS A N 1
ATOM 1163 C CA . LYS A 1 147 ? -45.838 10.880 57.043 1.00 95.31 147 LYS A CA 1
ATOM 1164 C C . LYS A 1 147 ? -46.291 9.717 57.938 1.00 95.31 147 LYS A C 1
ATOM 1166 O O . LYS A 1 147 ? -47.124 9.904 58.820 1.00 95.31 147 LYS A O 1
ATOM 1171 N N . ALA A 1 148 ? -45.763 8.512 57.722 1.00 93.81 148 ALA A N 1
ATOM 1172 C CA . ALA A 1 148 ? -46.095 7.354 58.549 1.00 93.81 148 ALA A CA 1
ATOM 1173 C C . ALA A 1 148 ? -45.5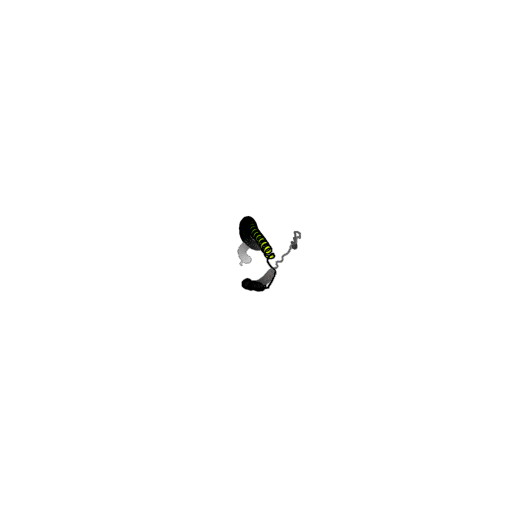93 7.507 59.997 1.00 93.81 148 ALA A C 1
ATOM 1175 O O . ALA A 1 148 ? -46.279 7.075 60.924 1.00 93.81 148 ALA A O 1
ATOM 1176 N N . GLU A 1 149 ? -44.428 8.131 60.199 1.00 93.81 149 GLU A N 1
ATOM 1177 C CA . GLU A 1 149 ? -43.897 8.471 61.523 1.00 93.81 149 GLU A CA 1
ATOM 1178 C C . GLU A 1 149 ? -44.773 9.520 62.228 1.00 93.81 149 GLU A C 1
ATOM 1180 O O . GLU A 1 149 ? -45.105 9.341 63.401 1.00 93.81 149 GLU A O 1
ATOM 1185 N N . GLU A 1 150 ? -45.228 10.559 61.518 1.00 95.19 150 GLU A N 1
ATOM 1186 C CA . GLU A 1 150 ? -46.185 11.546 62.043 1.00 95.19 150 GLU A CA 1
ATOM 1187 C C . GLU A 1 150 ? -47.516 10.896 62.462 1.00 95.19 150 GLU A C 1
ATOM 1189 O O . GLU A 1 150 ? -48.001 11.122 63.577 1.00 95.19 150 GLU A O 1
ATOM 1194 N N . ASP A 1 151 ? -48.084 10.037 61.608 1.00 94.12 151 ASP A N 1
ATOM 1195 C CA . ASP A 1 151 ? -49.320 9.298 61.891 1.00 94.12 151 ASP A CA 1
ATOM 1196 C C . ASP A 1 151 ? -49.155 8.345 63.090 1.00 94.12 151 ASP A C 1
ATOM 1198 O O . ASP A 1 151 ? -50.064 8.207 63.917 1.00 94.12 151 ASP A O 1
ATOM 1202 N N . ALA A 1 152 ? -48.000 7.679 63.203 1.00 93.12 152 ALA A N 1
ATOM 1203 C CA . ALA A 1 152 ? -47.682 6.800 64.326 1.00 93.12 152 ALA A CA 1
ATOM 1204 C C . ALA A 1 152 ? -47.563 7.587 65.639 1.00 93.12 152 ALA A C 1
ATOM 1206 O O . ALA A 1 152 ? -48.191 7.208 66.628 1.00 93.12 152 ALA A O 1
ATOM 1207 N N . ALA A 1 153 ? -46.853 8.720 65.634 1.00 94.69 153 ALA A N 1
ATOM 1208 C CA . ALA A 1 153 ? -46.728 9.597 66.796 1.00 94.69 153 ALA A CA 1
ATOM 1209 C C . ALA A 1 153 ? -48.090 10.154 67.249 1.00 94.69 153 ALA A C 1
ATOM 1211 O O . ALA A 1 153 ? -48.358 10.297 68.446 1.00 94.69 153 ALA A O 1
ATOM 1212 N N . LEU A 1 154 ? -48.991 10.452 66.307 1.00 95.19 154 LEU A N 1
ATOM 1213 C CA . LEU A 1 154 ? -50.343 10.913 66.621 1.00 95.19 154 LEU A CA 1
ATOM 1214 C C . LEU A 1 154 ? -51.193 9.800 67.252 1.00 95.19 154 LEU A C 1
ATOM 1216 O O . LEU A 1 154 ? -51.896 10.043 68.237 1.00 95.19 154 LEU A O 1
ATOM 1220 N N . LYS A 1 155 ? -51.091 8.566 66.741 1.00 94.88 155 LYS A N 1
ATOM 1221 C CA . LYS A 1 155 ? -51.731 7.385 67.345 1.00 94.88 155 LYS A CA 1
ATOM 1222 C C . LYS A 1 155 ? -51.189 7.086 68.740 1.00 94.88 155 LYS A C 1
ATOM 1224 O O . LYS A 1 155 ? -51.986 6.804 69.629 1.00 94.88 155 LYS A O 1
ATOM 1229 N N . GLU A 1 156 ? -49.880 7.192 68.950 1.00 94.75 156 GLU A N 1
ATOM 1230 C CA . GLU A 1 156 ? -49.249 7.011 70.261 1.00 94.75 156 GLU A CA 1
ATOM 1231 C C . GLU A 1 156 ? -49.774 8.033 71.276 1.00 94.75 156 GLU A C 1
ATOM 1233 O O . GLU A 1 156 ? -50.220 7.650 72.354 1.00 94.75 156 GLU A O 1
ATOM 1238 N N . LYS A 1 157 ? -49.860 9.318 70.901 1.00 95.31 157 LYS A N 1
ATOM 1239 C CA . LYS A 1 157 ? -50.480 10.355 71.747 1.00 95.31 157 LYS A CA 1
ATOM 1240 C C . LYS A 1 157 ? -51.935 10.035 72.102 1.00 95.31 157 LYS A C 1
ATOM 1242 O O . LYS A 1 157 ? -52.349 10.237 73.244 1.00 95.31 157 LYS A O 1
ATOM 1247 N N . MET A 1 158 ? -52.726 9.544 71.144 1.00 94.25 158 MET A N 1
ATOM 1248 C CA . MET A 1 158 ? -54.108 9.134 71.418 1.00 94.25 158 MET A CA 1
ATOM 1249 C C . MET A 1 158 ? -54.178 7.927 72.355 1.00 94.25 158 MET A C 1
ATOM 1251 O O . MET A 1 158 ? -55.022 7.903 73.251 1.00 94.25 158 MET A O 1
ATOM 1255 N N . LEU A 1 159 ? -53.298 6.944 72.167 1.00 94.81 159 LEU A N 1
ATOM 1256 C CA . LEU A 1 159 ? -53.225 5.754 73.006 1.00 94.81 159 LEU A CA 1
ATOM 1257 C C . LEU A 1 159 ? -52.801 6.111 74.434 1.00 94.81 159 LEU A C 1
ATOM 1259 O O . LEU A 1 159 ? -53.460 5.672 75.372 1.00 94.81 159 LEU A O 1
ATOM 1263 N N . GLN A 1 160 ? -51.804 6.983 74.599 1.00 94.69 160 GLN A N 1
ATOM 1264 C CA . GLN A 1 160 ? -51.382 7.526 75.892 1.00 94.69 160 GLN A CA 1
ATOM 1265 C C . GLN A 1 160 ? -52.563 8.178 76.625 1.00 94.69 160 GLN A C 1
ATOM 1267 O O . GLN A 1 160 ? -52.861 7.832 77.767 1.00 94.69 160 GLN A O 1
ATOM 1272 N N . LYS A 1 161 ? -53.315 9.050 75.937 1.00 94.75 161 LYS A N 1
ATOM 1273 C CA . LYS A 1 161 ? -54.512 9.691 76.499 1.00 94.75 161 LYS A CA 1
ATOM 1274 C C . LYS A 1 161 ? -55.581 8.670 76.902 1.00 94.75 161 LYS A C 1
ATOM 1276 O O . LYS A 1 161 ? -56.213 8.814 77.946 1.00 94.75 161 LYS A O 1
ATOM 1281 N N . LYS A 1 162 ? -55.792 7.628 76.091 1.00 93.25 162 LYS A N 1
ATOM 1282 C CA . LYS A 1 162 ? -56.741 6.550 76.404 1.00 93.25 162 LYS A CA 1
ATOM 1283 C C . LYS A 1 162 ? -56.291 5.713 77.598 1.00 93.25 162 LYS A C 1
ATOM 1285 O O . LYS A 1 162 ? -57.127 5.382 78.430 1.00 93.25 162 LYS A O 1
ATOM 1290 N N . MET A 1 163 ? -54.998 5.421 77.724 1.00 92.75 163 MET A N 1
ATOM 1291 C CA . MET A 1 163 ? -54.445 4.760 78.908 1.00 92.75 163 MET A CA 1
ATOM 1292 C C . MET A 1 163 ? -54.646 5.611 80.164 1.00 92.75 163 MET A C 1
ATOM 1294 O O . MET A 1 163 ? -55.100 5.087 81.174 1.00 92.75 163 MET A O 1
ATOM 1298 N N . GLU A 1 164 ? -54.400 6.922 80.105 1.00 93.25 164 GLU A N 1
ATOM 1299 C CA . GLU A 1 164 ? -54.669 7.831 81.230 1.00 93.25 164 GLU A CA 1
ATOM 1300 C C . GLU A 1 164 ? -56.157 7.862 81.623 1.00 93.25 164 GLU A C 1
ATOM 1302 O O . GLU A 1 164 ? -56.484 7.904 82.810 1.00 93.25 164 GLU A O 1
ATOM 1307 N N . GLU A 1 165 ? -57.072 7.833 80.648 1.00 93.12 165 GLU A N 1
ATOM 1308 C CA . GLU A 1 165 ? -58.516 7.713 80.894 1.00 93.12 165 GLU A CA 1
ATOM 1309 C C . GLU A 1 165 ? -58.871 6.379 81.571 1.00 93.12 165 GLU A C 1
ATOM 1311 O O . GLU A 1 165 ? -59.622 6.380 82.547 1.00 93.12 165 GLU A O 1
ATOM 1316 N N . VAL A 1 166 ? -58.312 5.259 81.098 1.00 91.31 166 VAL A N 1
ATOM 1317 C CA . VAL A 1 166 ? -58.514 3.933 81.708 1.00 91.31 166 VAL A CA 1
ATOM 1318 C C . VAL A 1 166 ? -57.999 3.914 83.143 1.00 91.31 166 VAL A C 1
ATOM 1320 O O . VAL A 1 166 ? -58.752 3.532 84.031 1.00 91.31 166 VAL A O 1
ATOM 1323 N N . VAL A 1 167 ? -56.785 4.412 83.400 1.00 92.69 167 VAL A N 1
ATOM 1324 C CA . VAL A 1 167 ? -56.222 4.498 84.758 1.00 92.69 167 VAL A CA 1
ATOM 1325 C C . VAL A 1 167 ? -57.130 5.321 85.676 1.00 92.69 167 VAL A C 1
ATOM 1327 O O . VAL A 1 167 ? -57.407 4.913 86.801 1.00 92.69 167 VAL A O 1
ATOM 1330 N N . LYS A 1 168 ? -57.666 6.457 85.207 1.00 91.44 168 LYS A N 1
ATOM 1331 C CA . LYS A 1 168 ? -58.627 7.258 85.990 1.00 91.44 168 LYS A CA 1
ATOM 1332 C C . LYS A 1 168 ? -59.909 6.487 86.305 1.00 91.44 168 LYS A C 1
ATOM 1334 O O . LYS A 1 168 ? -60.401 6.567 87.431 1.00 91.44 168 LYS A O 1
ATOM 1339 N N . LEU A 1 169 ? -60.456 5.756 85.333 1.00 89.88 169 LEU A N 1
ATOM 1340 C CA . LEU A 1 169 ? -61.643 4.925 85.539 1.00 89.88 169 LEU A CA 1
ATOM 1341 C C . LEU A 1 169 ? -61.362 3.772 86.508 1.00 89.88 169 LEU A C 1
ATOM 1343 O O . LEU A 1 169 ? -62.166 3.543 87.406 1.00 89.88 169 LEU A O 1
ATOM 1347 N N . GLU A 1 170 ? -60.217 3.100 86.393 1.00 86.62 170 GLU A N 1
ATOM 1348 C CA . GLU A 1 170 ? -59.780 2.066 87.337 1.00 86.62 170 GLU A CA 1
ATOM 1349 C C . GLU A 1 170 ? -59.643 2.627 88.758 1.00 86.62 170 GLU A C 1
ATOM 1351 O O . GLU A 1 170 ? -60.155 2.029 89.703 1.00 86.62 170 GLU A O 1
ATOM 1356 N N . MET A 1 171 ? -59.046 3.813 88.929 1.00 86.44 171 MET A N 1
ATOM 1357 C CA . MET A 1 171 ? -58.974 4.488 90.232 1.00 86.44 171 MET A CA 1
ATOM 1358 C C . MET A 1 171 ? -60.365 4.794 90.807 1.00 86.44 171 MET A C 1
ATOM 1360 O O . MET A 1 171 ? -60.589 4.613 92.007 1.00 86.44 171 MET A O 1
ATOM 1364 N N . ALA A 1 172 ? -61.318 5.225 89.975 1.00 85.44 172 ALA A N 1
ATOM 1365 C CA . ALA A 1 172 ? -62.695 5.474 90.399 1.00 85.44 172 ALA A CA 1
ATOM 1366 C C . ALA A 1 172 ? -63.435 4.176 90.777 1.00 85.44 172 ALA A C 1
ATOM 1368 O O . ALA A 1 172 ? -64.123 4.134 91.800 1.00 85.44 172 ALA A O 1
ATOM 1369 N N . VAL A 1 173 ? -63.262 3.103 89.997 1.00 84.62 173 VAL A N 1
ATOM 1370 C CA . VAL A 1 173 ? -63.835 1.778 90.281 1.00 84.62 173 VAL A CA 1
ATOM 1371 C C . VAL A 1 173 ? -63.261 1.208 91.575 1.00 84.62 173 VAL A C 1
ATOM 1373 O O . VAL A 1 173 ? -64.039 0.797 92.432 1.00 84.62 173 VAL A O 1
ATOM 1376 N N . ASN A 1 174 ? -61.941 1.265 91.766 1.00 82.75 174 ASN A N 1
ATOM 1377 C CA . ASN A 1 174 ? -61.276 0.811 92.990 1.00 82.75 174 ASN A CA 1
ATOM 1378 C C . ASN A 1 174 ? -61.726 1.613 94.217 1.00 82.75 174 ASN A C 1
ATOM 1380 O O . ASN A 1 174 ? -61.927 1.057 95.295 1.00 82.75 174 ASN A O 1
ATOM 1384 N N . SER A 1 175 ? -61.945 2.920 94.054 1.00 80.56 175 SER A N 1
ATOM 1385 C CA . SER A 1 175 ? -62.516 3.756 95.115 1.00 80.56 175 SER A CA 1
ATOM 1386 C C . SER A 1 175 ? -63.949 3.328 95.454 1.00 80.56 175 SER A C 1
ATOM 1388 O O . SER A 1 175 ? -64.314 3.251 96.624 1.00 80.56 175 SER A O 1
ATOM 1390 N N . SER A 1 176 ? -64.762 2.994 94.448 1.00 82.19 176 SER A N 1
ATOM 1391 C CA . SER A 1 176 ? -66.129 2.497 94.646 1.00 82.19 176 SER A CA 1
ATOM 1392 C C . SER A 1 176 ? -66.169 1.106 95.285 1.00 82.19 176 SER A C 1
ATOM 1394 O O . SER A 1 176 ? -66.976 0.874 96.185 1.00 82.19 176 SER A O 1
ATOM 1396 N N . SER A 1 177 ? -65.303 0.180 94.865 1.00 79.25 177 SER A N 1
ATOM 1397 C CA . SER A 1 177 ? -65.207 -1.150 95.470 1.00 79.25 177 SER A CA 1
ATOM 1398 C C . SER A 1 177 ? -64.706 -1.071 96.906 1.00 79.25 177 SER A C 1
ATOM 1400 O O . SER A 1 177 ? -65.251 -1.756 97.762 1.00 79.25 177 SER A O 1
ATOM 1402 N N . TRP A 1 178 ? -63.742 -0.191 97.197 1.00 83.31 178 TRP A N 1
ATOM 1403 C CA . TRP A 1 178 ? -63.289 0.064 98.562 1.00 83.31 178 TRP A CA 1
ATOM 1404 C C . TRP A 1 178 ? -64.408 0.613 99.447 1.00 83.31 178 TRP A C 1
ATOM 1406 O O . TRP A 1 178 ? -64.571 0.156 100.570 1.00 83.31 178 TRP A O 1
ATOM 1416 N N . LEU A 1 179 ? -65.224 1.545 98.944 1.00 82.25 179 LEU A N 1
ATOM 1417 C CA . LEU A 1 179 ? -66.383 2.049 99.687 1.00 82.25 179 LEU A CA 1
ATOM 1418 C C . LEU A 1 179 ? -67.411 0.948 99.979 1.00 82.25 179 LEU A C 1
ATOM 1420 O O . LEU A 1 179 ? -67.948 0.900 101.082 1.00 82.25 179 LEU A O 1
ATOM 1424 N N . LYS A 1 180 ? -67.663 0.048 99.020 1.00 84.25 180 LYS A N 1
ATOM 1425 C CA . LYS A 1 180 ? -68.541 -1.114 99.230 1.00 84.25 180 LYS A CA 1
ATOM 1426 C C . LYS A 1 180 ? -67.966 -2.085 100.259 1.00 84.25 180 LYS A C 1
ATOM 1428 O O . LYS A 1 180 ? -68.699 -2.546 101.125 1.00 84.25 180 LYS A O 1
ATOM 1433 N N . GLU A 1 181 ? -66.671 -2.373 100.182 1.00 83.69 181 GLU A N 1
ATOM 1434 C CA . GLU A 1 181 ? -66.002 -3.274 101.122 1.00 83.69 181 GLU A CA 1
ATOM 1435 C C . GLU A 1 181 ? -65.931 -2.675 102.526 1.00 83.69 181 GLU A C 1
ATOM 1437 O O . GLU A 1 181 ? -66.167 -3.366 103.508 1.00 83.69 181 GLU A O 1
ATOM 1442 N N . LYS A 1 182 ? -65.698 -1.364 102.623 1.00 87.31 182 LYS A N 1
ATOM 1443 C CA . LYS A 1 182 ? -65.782 -0.620 103.876 1.00 87.31 182 LYS A CA 1
ATOM 1444 C C . LYS A 1 182 ? -67.175 -0.742 104.498 1.00 87.31 182 LYS A C 1
ATOM 1446 O O . LYS A 1 182 ? -67.264 -1.037 105.681 1.00 87.31 182 LYS A O 1
ATOM 1451 N N . ALA A 1 183 ? -68.237 -0.566 103.710 1.00 84.06 183 ALA A N 1
ATOM 1452 C CA . ALA A 1 183 ? -69.607 -0.728 104.195 1.00 84.06 183 ALA A CA 1
ATOM 1453 C C . ALA A 1 183 ? -69.886 -2.169 104.664 1.00 84.06 183 ALA A C 1
ATOM 1455 O O . ALA A 1 183 ? -70.474 -2.359 105.723 1.00 84.06 183 ALA A O 1
ATOM 1456 N N . ARG A 1 184 ? -69.403 -3.178 103.924 1.00 88.31 184 ARG A N 1
ATOM 1457 C CA . ARG A 1 184 ? -69.497 -4.593 104.318 1.00 88.31 184 ARG A CA 1
ATOM 1458 C C . ARG A 1 184 ? -68.782 -4.858 105.646 1.00 88.31 184 ARG A C 1
ATOM 1460 O O . ARG A 1 184 ? -69.352 -5.485 106.528 1.00 88.31 184 ARG A O 1
ATOM 1467 N N . MET A 1 185 ? -67.559 -4.351 105.805 1.00 86.25 185 MET A N 1
ATOM 1468 C CA . MET A 1 185 ? -66.801 -4.480 107.052 1.00 86.25 185 MET A CA 1
ATOM 1469 C C . MET A 1 185 ? -67.472 -3.738 108.217 1.00 86.25 185 MET A C 1
ATOM 1471 O O . MET A 1 185 ? -67.452 -4.226 109.339 1.00 86.25 185 MET A O 1
ATOM 1475 N N . GLU A 1 186 ? -68.083 -2.572 107.988 1.00 86.50 186 GLU A N 1
ATOM 1476 C CA . GLU A 1 186 ? -68.848 -1.845 109.016 1.00 86.50 186 GLU A CA 1
ATOM 1477 C C . GLU A 1 186 ? -70.105 -2.614 109.459 1.00 86.50 186 GLU A C 1
ATOM 1479 O O . GLU A 1 186 ? -70.428 -2.645 110.652 1.00 86.50 186 GLU A O 1
ATOM 1484 N N . GLU A 1 187 ? -70.793 -3.268 108.522 1.00 86.62 187 GLU A N 1
ATOM 1485 C CA . GLU A 1 187 ? -71.914 -4.167 108.807 1.00 86.62 187 GLU A CA 1
ATOM 1486 C C . GLU A 1 187 ? -71.446 -5.393 109.604 1.00 86.62 187 GLU A C 1
ATOM 1488 O O . GLU A 1 187 ? -72.012 -5.694 110.652 1.00 86.62 187 GLU A O 1
ATOM 1493 N N . GLU A 1 188 ? -70.340 -6.020 109.198 1.00 87.75 188 GLU A N 1
ATOM 1494 C CA . GLU A 1 188 ? -69.736 -7.158 109.898 1.00 87.75 188 GLU A CA 1
ATOM 1495 C C . GLU A 1 188 ? -69.256 -6.785 111.311 1.00 87.75 188 GLU A C 1
ATOM 1497 O O . GLU A 1 188 ? -69.471 -7.539 112.257 1.00 87.75 188 GLU A O 1
ATOM 1502 N N . ILE A 1 189 ? -68.685 -5.591 111.506 1.00 86.38 189 ILE A N 1
ATOM 1503 C CA . ILE A 1 189 ? -68.356 -5.058 112.839 1.00 86.38 189 ILE A CA 1
ATOM 1504 C C . ILE A 1 189 ? -69.626 -4.874 113.673 1.00 86.38 189 ILE A C 1
ATOM 1506 O O . ILE A 1 189 ? -69.633 -5.208 114.858 1.00 86.38 189 ILE A O 1
ATOM 1510 N N . SER A 1 190 ? -70.701 -4.356 113.080 1.00 86.62 190 SER A N 1
ATOM 1511 C CA . SER A 1 190 ? -71.977 -4.155 113.775 1.00 86.62 190 SER A CA 1
ATOM 1512 C C . SER A 1 190 ? -72.606 -5.486 114.193 1.00 86.62 190 SER A C 1
ATOM 1514 O O . SER A 1 190 ? -73.099 -5.613 115.319 1.00 86.62 190 SER A O 1
ATOM 1516 N N . ASP A 1 191 ? -72.534 -6.495 113.325 1.00 84.81 191 ASP A N 1
ATOM 1517 C CA . ASP A 1 191 ? -72.977 -7.856 113.608 1.00 84.81 191 ASP A CA 1
ATOM 1518 C C . ASP A 1 191 ? -72.092 -8.548 114.644 1.00 84.81 191 ASP A C 1
ATOM 1520 O O . ASP A 1 191 ? -72.623 -9.159 115.565 1.00 84.81 191 ASP A O 1
ATOM 1524 N N . LEU A 1 192 ? -70.767 -8.402 114.587 1.00 86.50 192 LEU A N 1
ATOM 1525 C CA . LEU A 1 192 ? -69.863 -8.915 115.619 1.00 86.50 192 LEU A CA 1
ATOM 1526 C C . LEU A 1 192 ? -70.114 -8.243 116.968 1.00 86.50 192 LEU A C 1
ATOM 1528 O O . LEU A 1 192 ? -70.123 -8.919 117.987 1.00 86.50 192 LEU A O 1
ATOM 1532 N N . GLN A 1 193 ? -70.379 -6.937 117.003 1.00 84.50 193 GLN A N 1
ATOM 1533 C CA . GLN A 1 193 ? -70.789 -6.239 118.226 1.00 84.50 193 GLN A CA 1
ATOM 1534 C C . GLN A 1 193 ? -72.149 -6.726 118.739 1.00 84.50 193 GLN A C 1
ATOM 1536 O O . GLN A 1 193 ? -72.368 -6.775 119.949 1.00 84.50 193 GLN A O 1
ATOM 1541 N N . ARG A 1 194 ? -73.073 -7.096 117.843 1.00 82.38 194 ARG A N 1
ATOM 1542 C CA . ARG A 1 194 ? -74.343 -7.740 118.201 1.00 82.38 194 ARG A CA 1
ATOM 1543 C C . ARG A 1 194 ? -74.112 -9.134 118.776 1.00 82.38 194 ARG A C 1
ATOM 1545 O O . ARG A 1 194 ? -74.595 -9.396 119.865 1.00 82.38 194 ARG A O 1
ATOM 1552 N N . GLN A 1 195 ? -73.285 -9.951 118.135 1.00 82.88 195 GLN A N 1
ATOM 1553 C CA . GLN A 1 195 ? -72.883 -11.262 118.639 1.00 82.88 195 GLN A CA 1
ATOM 1554 C C . GLN A 1 195 ? -72.121 -11.171 119.962 1.00 82.88 195 GLN A C 1
ATOM 1556 O O . GLN A 1 195 ? -72.281 -12.040 120.802 1.00 82.88 195 GLN A O 1
ATOM 1561 N N . LEU A 1 196 ? -71.317 -10.128 120.188 1.00 78.75 196 LEU A N 1
ATOM 1562 C CA . LEU A 1 196 ? -70.644 -9.890 121.467 1.00 78.75 196 LEU A CA 1
ATOM 1563 C C . LEU A 1 196 ? -71.646 -9.549 122.568 1.00 78.75 196 LEU A C 1
ATOM 1565 O O . LEU A 1 196 ? -71.466 -10.006 123.691 1.00 78.75 196 LEU A O 1
ATOM 1569 N N . ARG A 1 197 ? -72.709 -8.793 122.259 1.00 78.94 197 ARG A N 1
ATOM 1570 C CA . ARG A 1 197 ? -73.834 -8.580 123.184 1.00 78.94 197 ARG A CA 1
ATOM 1571 C C . ARG A 1 197 ? -74.553 -9.894 123.464 1.00 78.94 197 ARG A C 1
ATOM 1573 O O . ARG A 1 197 ? -74.632 -10.276 124.620 1.00 78.94 197 ARG A O 1
ATOM 1580 N N . ASP A 1 198 ? -74.916 -10.638 122.423 1.00 75.62 198 ASP A N 1
ATOM 1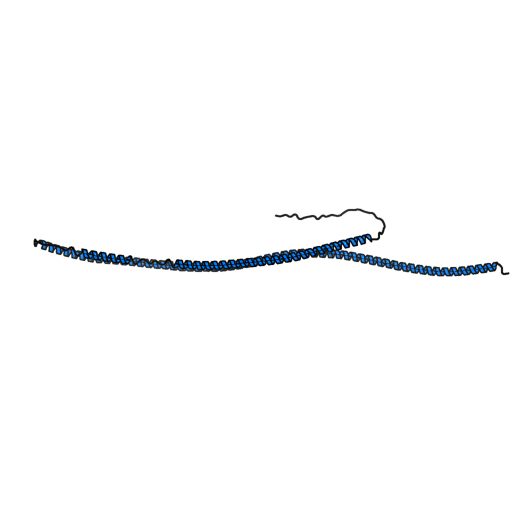581 C CA . ASP A 1 198 ? -75.574 -11.941 122.554 1.00 75.62 198 ASP A CA 1
ATOM 1582 C C . ASP A 1 198 ? -74.695 -12.957 123.316 1.00 75.62 198 ASP A C 1
ATOM 1584 O O . ASP A 1 198 ? -75.201 -13.765 124.087 1.00 75.62 198 ASP A O 1
ATOM 1588 N N . ALA A 1 199 ? -73.368 -12.908 123.156 1.00 64.44 199 ALA A N 1
ATOM 1589 C CA . ALA A 1 199 ? -72.402 -13.739 123.877 1.00 64.44 199 ALA A CA 1
ATOM 1590 C C . ALA A 1 199 ? -72.167 -13.266 125.320 1.00 64.44 199 ALA A C 1
ATOM 1592 O O . ALA A 1 199 ? -71.891 -14.087 126.193 1.00 64.44 199 ALA A O 1
ATOM 1593 N N . THR A 1 200 ? -72.289 -11.964 125.585 1.00 68.75 200 THR A N 1
ATOM 1594 C CA . THR A 1 200 ? -72.268 -11.401 126.943 1.00 68.75 200 THR A CA 1
ATOM 1595 C C . THR A 1 200 ? -73.545 -11.792 127.690 1.00 68.75 200 THR A C 1
ATOM 1597 O O . THR A 1 200 ? -73.462 -12.232 128.833 1.00 68.75 200 THR A O 1
ATOM 1600 N N . ASP A 1 201 ? -74.692 -11.767 127.008 1.00 59.41 201 ASP A N 1
ATOM 1601 C CA . ASP A 1 201 ? -75.982 -12.239 127.518 1.00 59.41 201 ASP A CA 1
ATOM 1602 C C . ASP A 1 201 ? -75.990 -13.774 127.692 1.00 59.41 201 ASP A C 1
ATOM 1604 O O . ASP A 1 201 ? -76.539 -14.304 128.659 1.00 59.41 201 ASP A O 1
ATOM 1608 N N . ALA A 1 202 ? -75.314 -14.516 126.807 1.00 54.91 202 ALA A N 1
ATOM 1609 C CA . ALA A 1 202 ? -75.148 -15.966 126.926 1.00 54.91 202 ALA A CA 1
ATOM 1610 C C . ALA A 1 202 ? -74.169 -16.378 128.045 1.00 54.91 202 ALA A C 1
ATOM 1612 O O . ALA A 1 202 ? -74.337 -17.446 128.634 1.00 54.91 202 ALA A O 1
ATOM 1613 N N . LEU A 1 203 ? -73.178 -15.546 128.387 1.00 48.03 203 LEU A N 1
ATOM 1614 C CA . LEU A 1 203 ? -72.233 -15.798 129.488 1.00 48.03 203 LEU A CA 1
ATOM 1615 C C . LEU A 1 203 ? -72.880 -15.701 130.880 1.00 48.03 203 LEU A C 1
ATOM 1617 O O . LEU A 1 203 ? -72.340 -16.255 131.839 1.00 48.03 203 LEU A O 1
ATOM 1621 N N . GLU A 1 204 ? -74.054 -15.077 130.999 1.00 47.00 204 GLU A N 1
ATOM 1622 C CA . GLU A 1 204 ? -74.822 -15.006 132.248 1.00 47.00 204 GLU A CA 1
ATOM 1623 C C . GLU A 1 204 ? -75.744 -16.232 132.459 1.00 47.00 204 GLU A C 1
ATOM 1625 O O . GLU A 1 204 ? -76.263 -16.456 133.554 1.00 47.00 204 GLU A O 1
ATOM 1630 N N . CYS A 1 205 ? -75.891 -17.105 131.453 1.00 38.06 205 CYS A N 1
ATOM 1631 C CA . CYS A 1 205 ? -76.733 -18.300 131.513 1.00 38.06 205 CYS A CA 1
ATOM 1632 C C . CYS A 1 205 ? -75.956 -19.602 131.236 1.00 38.06 205 CYS A C 1
ATOM 1634 O O . CYS A 1 205 ? -75.951 -20.127 130.128 1.00 38.06 205 CYS A O 1
ATOM 1636 N N . ARG A 1 206 ? -75.475 -20.198 132.339 1.00 35.00 206 ARG A N 1
ATOM 1637 C CA . ARG A 1 206 ? -75.173 -21.630 132.578 1.00 35.00 206 ARG A CA 1
ATOM 1638 C C . ARG A 1 206 ? -73.780 -22.202 132.271 1.00 35.00 206 ARG A C 1
ATOM 1640 O O . ARG A 1 206 ? -73.255 -22.199 131.167 1.00 35.00 206 ARG A O 1
ATOM 1647 N N . GLN A 1 207 ? -73.308 -22.888 133.317 1.00 29.38 207 GLN A N 1
ATOM 1648 C CA . GLN A 1 207 ? -72.347 -23.985 133.330 1.00 29.38 207 GLN A CA 1
ATOM 1649 C C . GLN A 1 207 ? -72.904 -25.267 132.667 1.00 29.38 207 GLN A C 1
ATOM 1651 O O . GLN A 1 207 ? -74.092 -25.573 132.765 1.00 29.38 207 GLN A O 1
ATOM 1656 N N . THR A 1 208 ? -71.958 -26.080 132.180 1.00 28.52 208 THR A N 1
ATOM 1657 C CA . THR A 1 208 ? -71.974 -27.533 131.888 1.00 28.52 208 THR A CA 1
ATOM 1658 C C . THR A 1 208 ? -72.264 -28.041 130.457 1.00 28.52 208 THR A C 1
ATOM 1660 O O . THR A 1 208 ? -73.384 -28.047 129.965 1.00 28.52 208 THR A O 1
ATOM 1663 N N . THR A 1 209 ? -71.193 -28.651 129.916 1.00 25.84 209 THR A N 1
ATOM 1664 C CA . THR A 1 209 ? -71.073 -29.901 129.125 1.00 25.84 209 THR A CA 1
ATOM 1665 C C . THR A 1 209 ? -71.195 -29.927 127.589 1.00 25.84 209 THR A C 1
ATOM 1667 O O . THR A 1 209 ? -72.238 -29.655 127.017 1.00 25.84 209 THR A O 1
ATOM 1670 N N . SER A 1 210 ? -70.128 -30.499 126.998 1.00 26.50 210 SER A N 1
ATOM 1671 C CA . SER A 1 210 ? -70.109 -31.567 125.972 1.00 26.50 210 SER A CA 1
ATOM 1672 C C . SER A 1 210 ? -69.805 -31.234 124.495 1.00 26.50 210 SER A C 1
ATOM 1674 O O . SER A 1 210 ? -70.655 -30.781 123.744 1.00 26.50 210 SER A O 1
ATOM 1676 N N . THR A 1 211 ? -68.588 -31.644 124.106 1.00 28.02 211 THR A N 1
ATOM 1677 C CA . THR A 1 211 ? -68.174 -32.424 122.908 1.00 28.02 211 THR A CA 1
ATOM 1678 C C . THR A 1 211 ? -68.411 -31.930 121.464 1.00 28.02 211 THR A C 1
ATOM 1680 O O . THR A 1 211 ? -69.496 -32.074 120.919 1.00 28.02 211 THR A O 1
ATOM 1683 N N . ASP A 1 212 ? -67.291 -31.560 120.825 1.00 30.44 212 ASP A N 1
ATOM 1684 C CA . ASP A 1 212 ? -66.548 -32.316 119.782 1.00 30.44 212 ASP A CA 1
ATOM 1685 C C . ASP A 1 212 ? -66.888 -32.239 118.261 1.00 30.44 212 ASP A C 1
ATOM 1687 O O . ASP A 1 212 ? -67.948 -32.633 117.785 1.00 30.44 212 ASP A O 1
ATOM 1691 N N . SER A 1 213 ? -65.819 -31.917 117.510 1.00 27.88 213 SER A N 1
ATOM 1692 C CA . SER A 1 213 ? -65.429 -32.303 116.135 1.00 27.88 213 SER A CA 1
ATOM 1693 C C . SER A 1 213 ? -66.143 -31.744 114.880 1.00 27.88 213 SER A C 1
ATOM 1695 O O . SER A 1 213 ? -67.317 -32.002 114.638 1.00 27.88 213 SER A O 1
ATOM 1697 N N . ARG A 1 214 ? -65.355 -31.126 113.970 1.00 40.81 214 ARG A N 1
ATOM 1698 C CA . ARG A 1 214 ? -65.079 -31.622 112.589 1.00 40.81 214 ARG A CA 1
ATOM 1699 C C . ARG A 1 214 ? -64.147 -30.687 111.784 1.00 40.81 214 ARG A C 1
ATOM 1701 O O . ARG A 1 214 ? -64.586 -29.785 111.088 1.00 40.81 214 ARG A O 1
ATOM 1708 N N . HIS A 1 215 ? -62.850 -31.004 111.787 1.00 50.19 215 HIS A N 1
ATOM 1709 C CA . HIS A 1 215 ? -61.852 -30.541 110.806 1.00 50.19 215 HIS A CA 1
ATOM 1710 C C . HIS A 1 215 ? -61.378 -31.713 109.926 1.00 50.19 215 HIS A C 1
ATOM 1712 O O . HIS A 1 215 ? -60.252 -32.194 110.069 1.00 50.19 215 HIS A O 1
ATOM 1718 N N . ARG A 1 216 ? -62.237 -32.231 109.036 1.00 49.72 216 ARG A N 1
ATOM 1719 C CA . ARG A 1 216 ? -61.832 -33.289 108.081 1.00 49.72 216 ARG A CA 1
ATOM 1720 C C . ARG A 1 216 ? -62.348 -33.165 106.642 1.00 49.72 216 ARG A C 1
ATOM 1722 O O . ARG A 1 216 ? -61.922 -33.972 105.826 1.00 49.72 216 ARG A O 1
ATOM 1729 N N . GLU A 1 217 ? -63.156 -32.165 106.290 1.00 50.62 217 GLU A N 1
ATOM 1730 C CA . GLU A 1 217 ? -63.695 -32.032 104.917 1.00 50.62 217 GLU A CA 1
ATOM 1731 C C . GLU A 1 217 ? -62.940 -30.992 104.054 1.00 50.62 217 GLU A C 1
ATOM 1733 O O . GLU A 1 217 ? -62.770 -31.198 102.854 1.00 50.62 217 GLU A O 1
ATOM 1738 N N . GLU A 1 218 ? -62.326 -29.964 104.651 1.00 52.44 218 GLU A N 1
ATOM 1739 C CA . GLU A 1 218 ? -61.576 -28.915 103.922 1.00 52.44 218 GLU A CA 1
ATOM 1740 C C . GLU A 1 218 ? -60.246 -29.404 103.311 1.00 52.44 218 GLU A C 1
ATOM 1742 O O . GLU A 1 218 ? -59.730 -28.839 102.346 1.00 52.44 218 GLU A O 1
ATOM 1747 N N . ARG A 1 219 ? -59.688 -30.507 103.828 1.00 52.25 219 ARG A N 1
ATOM 1748 C CA . ARG A 1 219 ? -58.421 -31.084 103.340 1.00 52.25 219 ARG A CA 1
ATOM 1749 C C . ARG A 1 219 ? -58.577 -31.907 102.052 1.00 52.25 219 ARG A C 1
ATOM 1751 O O . ARG A 1 219 ? -57.569 -32.184 101.408 1.00 52.25 219 ARG A O 1
ATOM 1758 N N . GLN A 1 220 ? -59.805 -32.278 101.678 1.00 50.25 220 GLN A N 1
ATOM 1759 C CA . GLN A 1 220 ? -60.106 -33.050 100.466 1.00 50.25 220 GLN A CA 1
ATOM 1760 C C . GLN A 1 220 ? -60.290 -32.128 99.239 1.00 50.25 220 GLN A C 1
ATOM 1762 O O . GLN A 1 220 ? -59.781 -32.445 98.167 1.00 50.25 220 GLN A O 1
ATOM 1767 N N . GLN A 1 221 ? -60.899 -30.944 99.406 1.00 57.28 221 GLN A N 1
ATOM 1768 C CA . GLN A 1 221 ? -61.108 -29.969 98.316 1.00 57.28 221 GLN A CA 1
ATOM 1769 C C . GLN A 1 221 ? -59.803 -29.316 97.817 1.00 57.28 221 GLN A C 1
ATOM 1771 O O . GLN A 1 221 ? -59.608 -29.157 96.613 1.00 57.28 221 GLN A O 1
ATOM 1776 N N . LEU A 1 222 ? -58.851 -29.026 98.713 1.00 58.69 222 LEU A N 1
ATOM 1777 C CA . LEU A 1 222 ? -57.549 -28.438 98.347 1.00 58.69 222 LEU A CA 1
ATOM 1778 C C . LEU A 1 222 ? -56.642 -29.386 97.531 1.00 58.69 222 LEU A C 1
ATOM 1780 O O . LEU A 1 222 ? -55.764 -28.925 96.795 1.00 58.69 222 LEU A O 1
ATOM 1784 N N . LEU A 1 223 ? -56.849 -30.706 97.635 1.00 58.06 223 LEU A N 1
ATOM 1785 C CA . LEU A 1 223 ? -56.101 -31.720 96.877 1.00 58.06 223 LEU A CA 1
ATOM 1786 C C . LEU A 1 223 ? -56.663 -31.944 95.458 1.00 58.06 223 LEU A C 1
ATOM 1788 O O . LEU A 1 223 ? -55.907 -32.304 94.553 1.00 58.06 223 LEU A O 1
ATOM 1792 N N . GLU A 1 224 ? -57.952 -31.680 95.229 1.00 62.25 224 GLU A N 1
ATOM 1793 C CA . GLU A 1 224 ? -58.589 -31.781 93.905 1.00 62.25 224 GLU A CA 1
ATOM 1794 C C . GLU A 1 224 ? -58.239 -30.583 92.998 1.00 62.25 224 GLU A C 1
ATOM 1796 O O . GLU A 1 224 ? -57.930 -30.765 91.815 1.00 62.25 224 GLU A O 1
ATOM 1801 N N . GLU A 1 225 ? -58.138 -29.368 93.551 1.00 67.25 225 GLU A N 1
ATOM 1802 C CA . GLU A 1 225 ? -57.695 -28.174 92.809 1.00 67.25 225 GLU A CA 1
ATOM 1803 C C . GLU A 1 225 ? -56.213 -28.230 92.400 1.00 67.25 225 GLU A C 1
ATOM 1805 O O . GLU A 1 225 ? -55.856 -27.874 91.268 1.00 67.25 225 GLU A O 1
ATOM 1810 N N . THR A 1 226 ? -55.336 -28.761 93.262 1.00 65.75 226 THR A N 1
ATOM 1811 C CA . THR A 1 226 ? -53.915 -28.952 92.915 1.00 65.75 226 THR A CA 1
ATOM 1812 C C . THR A 1 226 ? -53.714 -30.014 91.829 1.00 65.75 226 THR A C 1
ATOM 1814 O O . THR A 1 226 ? -52.739 -29.939 91.071 1.00 65.75 226 THR A O 1
ATOM 1817 N N . HIS A 1 227 ? -54.633 -30.976 91.690 1.00 63.66 227 HIS A N 1
ATOM 1818 C CA . HIS A 1 227 ? -54.583 -31.971 90.620 1.00 63.66 227 HIS A CA 1
ATOM 1819 C C . HIS A 1 227 ? -55.056 -31.405 89.264 1.00 63.66 227 HIS A C 1
ATOM 1821 O O . HIS A 1 227 ? -54.456 -31.733 88.231 1.00 63.66 227 HIS A O 1
ATOM 1827 N N . SER A 1 228 ? -56.048 -30.505 89.267 1.00 69.81 228 SER A N 1
ATOM 1828 C CA . SER A 1 228 ? -56.575 -29.820 88.073 1.00 69.81 228 SER A CA 1
ATOM 1829 C C . SER A 1 228 ? -55.548 -28.864 87.439 1.00 69.81 228 SER A C 1
ATOM 1831 O O . SER A 1 228 ? -55.293 -28.921 86.230 1.00 69.81 228 SER A O 1
ATOM 1833 N N . LEU A 1 229 ? -54.835 -28.074 88.254 1.00 69.31 229 LEU A N 1
ATOM 1834 C CA . LEU A 1 229 ? -53.783 -27.157 87.780 1.00 69.31 229 LEU A CA 1
ATOM 1835 C C . LEU A 1 229 ? -52.551 -27.896 87.212 1.00 69.31 229 LEU A C 1
ATOM 1837 O O . LEU A 1 229 ? -51.955 -27.456 86.225 1.00 69.31 229 LEU A O 1
ATOM 1841 N N . ARG A 1 230 ? -52.203 -29.079 87.749 1.00 61.28 230 ARG A N 1
ATOM 1842 C CA . ARG A 1 230 ? -51.126 -29.936 87.202 1.00 61.28 230 ARG A CA 1
ATOM 1843 C C . ARG A 1 230 ? -51.496 -30.601 85.867 1.00 61.28 230 ARG A C 1
ATOM 1845 O O . ARG A 1 230 ? -50.605 -30.870 85.060 1.00 61.28 230 ARG A O 1
ATOM 1852 N N . GLN A 1 231 ? -52.781 -30.842 85.593 1.00 60.81 231 GLN A N 1
ATOM 1853 C CA . GLN A 1 231 ? -53.244 -31.384 84.306 1.00 60.81 231 GLN A CA 1
ATOM 1854 C C . GLN A 1 231 ? -53.226 -30.340 83.177 1.00 60.81 231 GLN A C 1
ATOM 1856 O O . GLN A 1 231 ? -52.947 -30.692 82.028 1.00 60.81 231 GLN A O 1
ATOM 1861 N N . GLN A 1 232 ? -53.452 -29.059 83.487 1.00 62.72 232 GLN A N 1
ATOM 1862 C CA . GLN A 1 232 ? -53.389 -27.972 82.501 1.00 62.72 232 GLN A CA 1
ATOM 1863 C C . GLN A 1 232 ? -51.942 -27.644 82.088 1.00 62.72 232 GLN A C 1
ATOM 1865 O O . GLN A 1 232 ? -51.673 -27.438 80.903 1.00 62.72 232 GLN A O 1
ATOM 1870 N N . LEU A 1 233 ? -50.982 -27.735 83.017 1.00 57.12 233 LEU A N 1
ATOM 1871 C CA . LEU A 1 233 ? -49.552 -27.562 82.720 1.00 57.12 233 LEU A CA 1
ATOM 1872 C C . LEU A 1 233 ? -49.007 -28.667 81.788 1.00 57.12 233 LEU A C 1
ATOM 1874 O O . LEU A 1 233 ? -48.175 -28.409 80.919 1.00 57.12 233 LEU A O 1
ATOM 1878 N N . LYS A 1 234 ? -49.531 -29.897 81.903 1.00 54.50 234 LYS A N 1
ATOM 1879 C CA . LYS A 1 234 ? -49.141 -31.050 81.067 1.00 54.50 234 LYS A CA 1
ATOM 1880 C C . LYS A 1 234 ? -49.643 -30.948 79.614 1.00 54.50 234 LYS A C 1
ATOM 1882 O O . LYS A 1 234 ? -49.016 -31.518 78.720 1.00 54.50 234 LYS A O 1
ATOM 1887 N N . LYS A 1 235 ? -50.717 -30.183 79.362 1.00 54.78 235 LYS A N 1
ATOM 1888 C CA . LYS A 1 235 ? -51.229 -29.872 78.009 1.00 54.78 235 LYS A CA 1
ATOM 1889 C C . LYS A 1 235 ? -50.436 -28.767 77.296 1.00 54.78 235 LYS A C 1
ATOM 1891 O O . LYS A 1 235 ? -50.376 -28.770 76.073 1.00 54.78 235 LYS A O 1
ATOM 1896 N N . LEU A 1 236 ? -49.785 -27.862 78.032 1.00 52.25 236 LEU A N 1
ATOM 1897 C CA . LEU A 1 236 ? -48.969 -26.778 77.459 1.00 52.25 236 LEU A CA 1
ATOM 1898 C C . LEU A 1 236 ? -47.546 -27.221 77.071 1.00 52.25 236 LEU A C 1
ATOM 1900 O O . LEU A 1 236 ? -46.959 -26.666 76.145 1.00 52.25 236 LEU A O 1
ATOM 1904 N N . VAL A 1 237 ? -47.003 -28.251 77.728 1.00 48.19 237 VAL A N 1
ATOM 1905 C CA . VAL A 1 237 ? -45.626 -28.739 77.501 1.00 48.19 237 VAL A CA 1
ATOM 1906 C C . VAL A 1 237 ? -45.512 -29.715 76.315 1.00 48.19 237 VAL A C 1
ATOM 1908 O O . VAL A 1 237 ? -44.426 -29.912 75.784 1.00 48.19 237 VAL A O 1
ATOM 1911 N N . THR A 1 238 ? -46.620 -30.278 75.823 1.00 45.69 238 THR A N 1
ATOM 1912 C CA . THR A 1 238 ? -46.628 -31.260 74.714 1.00 45.69 238 THR A CA 1
ATOM 1913 C C . THR A 1 238 ? -47.052 -30.693 73.350 1.00 45.69 238 THR A C 1
ATOM 1915 O O . THR A 1 238 ? -47.181 -31.446 72.392 1.00 45.69 238 THR A O 1
ATOM 1918 N N . GLY A 1 239 ? -47.214 -29.370 73.222 1.00 42.44 239 GLY A N 1
ATOM 1919 C CA . GLY A 1 239 ? -47.658 -28.716 71.979 1.00 42.44 239 GLY A CA 1
ATOM 1920 C C . GLY A 1 239 ? -46.602 -27.896 71.227 1.00 42.44 239 GLY A C 1
ATOM 1921 O O . GLY A 1 239 ? -46.955 -27.183 70.293 1.00 42.44 239 GLY A O 1
ATOM 1922 N N . LYS A 1 240 ? -45.322 -27.940 71.623 1.00 44.41 240 LYS A N 1
ATOM 1923 C CA . LYS A 1 240 ? -44.255 -27.113 71.027 1.00 44.41 240 LYS A CA 1
ATOM 1924 C C . LYS A 1 240 ? -43.105 -27.968 70.494 1.00 44.41 240 LYS A C 1
ATOM 1926 O O . LYS A 1 240 ? -42.032 -28.000 71.083 1.00 44.41 240 LYS A O 1
ATOM 1931 N N . ALA A 1 241 ? -43.336 -28.650 69.372 1.00 39.94 241 ALA A N 1
ATOM 1932 C CA . ALA A 1 241 ? -42.277 -29.258 68.564 1.00 39.94 241 ALA A CA 1
ATOM 1933 C C . ALA A 1 241 ? -42.753 -29.543 67.127 1.00 39.94 241 ALA A C 1
ATOM 1935 O O . ALA A 1 241 ? -43.227 -30.633 66.835 1.00 39.94 241 ALA A O 1
ATOM 1936 N N . SER A 1 242 ? -42.589 -28.572 66.223 1.00 38.97 242 SER A N 1
ATOM 1937 C CA . SER A 1 242 ? -42.415 -28.835 64.783 1.00 38.97 242 SER A CA 1
ATOM 1938 C C . SER A 1 242 ? -41.913 -27.575 64.066 1.00 38.97 242 SER A C 1
ATOM 1940 O O . SER A 1 242 ? -42.659 -26.886 63.373 1.00 38.97 242 SER A O 1
ATOM 1942 N N . SER A 1 243 ? -40.628 -27.255 64.240 1.00 40.12 243 SER A N 1
ATOM 1943 C CA . SER A 1 243 ? -39.894 -26.364 63.335 1.00 40.12 243 SER A CA 1
ATOM 1944 C C . SER A 1 243 ? -39.063 -27.211 62.368 1.00 40.12 243 SER A C 1
ATOM 1946 O O . SER A 1 243 ? -37.851 -27.341 62.508 1.00 40.12 243 SER A O 1
ATOM 1948 N N . SER A 1 244 ? -39.719 -27.809 61.379 1.00 45.84 244 SER A N 1
ATOM 1949 C CA . SER A 1 244 ? -39.064 -28.354 60.188 1.00 45.84 244 SER A CA 1
ATOM 1950 C C . SER A 1 244 ? -39.393 -27.437 59.011 1.00 45.84 244 SER A C 1
ATOM 1952 O O . SER A 1 244 ? -40.344 -27.675 58.270 1.00 45.84 244 SER A O 1
ATOM 1954 N N . LYS A 1 245 ? -38.652 -26.331 58.882 1.00 47.31 245 LYS A N 1
ATOM 1955 C CA . LYS A 1 245 ? -38.767 -25.420 57.727 1.00 47.31 245 LYS A CA 1
ATOM 1956 C C . LYS A 1 245 ? -37.429 -24.889 57.194 1.00 47.31 245 LYS A C 1
ATOM 1958 O O . LYS A 1 245 ? -37.439 -24.082 56.281 1.00 47.31 245 LYS A O 1
ATOM 1963 N N . ALA A 1 246 ? -36.294 -25.369 57.709 1.00 46.22 246 ALA A N 1
ATOM 1964 C CA . ALA A 1 246 ? -34.963 -24.928 57.273 1.00 46.22 246 ALA A CA 1
ATOM 1965 C C . ALA A 1 246 ? -34.327 -25.802 56.165 1.00 46.22 246 ALA A C 1
ATOM 1967 O O . ALA A 1 246 ? -33.357 -25.389 55.555 1.00 46.22 246 ALA A O 1
ATOM 1968 N N . SER A 1 247 ? -34.879 -26.985 55.858 1.00 54.81 247 SER A N 1
ATOM 1969 C CA . SER A 1 247 ? -34.267 -27.954 54.922 1.00 54.81 247 SER A CA 1
ATOM 1970 C C . SER A 1 247 ? -34.736 -27.830 53.461 1.00 54.81 247 SER A C 1
ATOM 1972 O O . SER A 1 247 ? -34.182 -28.501 52.595 1.00 54.81 247 SER A O 1
ATOM 1974 N N . SER A 1 248 ? -35.759 -27.021 53.164 1.00 60.38 248 SER A N 1
ATOM 1975 C CA . SER A 1 248 ? -36.323 -26.925 51.805 1.00 60.38 248 SER A CA 1
ATOM 1976 C C . SER A 1 248 ? -35.647 -25.846 50.956 1.00 60.38 248 SER A C 1
ATOM 1978 O O . SER A 1 248 ? -35.455 -26.054 49.764 1.00 60.38 248 SER A O 1
ATOM 1980 N N . GLU A 1 249 ? -35.273 -24.715 51.557 1.00 68.88 249 GLU A N 1
ATOM 1981 C CA . GLU A 1 249 ? -34.657 -23.581 50.849 1.00 68.88 249 GLU A CA 1
ATOM 1982 C C . GLU A 1 249 ? -33.219 -23.905 50.402 1.00 68.88 249 GLU A C 1
ATOM 1984 O O . GLU A 1 249 ? -32.836 -23.650 49.264 1.00 68.88 249 GLU A O 1
ATOM 1989 N N . GLU A 1 250 ? -32.438 -24.549 51.275 1.00 70.75 250 GLU A N 1
ATOM 1990 C CA . GLU A 1 250 ? -31.038 -24.918 51.014 1.00 70.75 250 GLU A CA 1
ATOM 1991 C C . GLU A 1 250 ? -30.901 -25.934 49.870 1.00 70.75 250 GLU A C 1
ATOM 1993 O O . GLU A 1 250 ? -29.991 -25.848 49.047 1.00 70.75 250 GLU A O 1
ATOM 1998 N N . VAL A 1 251 ? -31.845 -26.874 49.766 1.00 74.44 251 VAL A N 1
ATOM 1999 C CA . VAL A 1 251 ? -31.868 -27.885 48.697 1.00 74.44 251 VAL A CA 1
ATOM 2000 C C . VAL A 1 251 ? -32.247 -27.267 47.347 1.00 74.44 251 VAL A C 1
ATOM 2002 O O . VAL A 1 251 ? -31.762 -27.717 46.308 1.00 74.44 251 VAL A O 1
ATOM 2005 N N . VAL A 1 252 ? -33.089 -26.231 47.341 1.00 80.50 252 VAL A N 1
ATOM 2006 C CA . VAL A 1 252 ? -33.456 -25.496 46.120 1.00 80.50 252 VAL A CA 1
ATOM 2007 C C . VAL A 1 252 ? -32.284 -24.643 45.631 1.00 80.50 252 VAL A C 1
ATOM 2009 O O . VAL A 1 252 ? -31.971 -24.663 44.442 1.00 80.50 252 VAL A O 1
ATOM 2012 N N . GLU A 1 253 ? -31.578 -23.974 46.539 1.00 84.56 253 GLU A N 1
ATOM 2013 C CA . GLU A 1 253 ? -30.402 -23.167 46.203 1.00 84.56 253 GLU A CA 1
ATOM 2014 C C . GLU A 1 253 ? -29.228 -24.027 45.696 1.00 84.56 253 GLU A C 1
ATOM 2016 O O . GLU A 1 253 ? -28.571 -23.665 44.719 1.00 84.56 253 GLU A O 1
ATOM 2021 N N . LEU A 1 254 ? -29.003 -25.211 46.279 1.00 83.81 254 LEU A N 1
ATOM 2022 C CA . LEU A 1 254 ? -28.000 -26.160 45.779 1.00 83.81 254 LEU A CA 1
ATOM 2023 C C . LEU A 1 254 ? -28.345 -26.717 44.388 1.00 83.81 254 LEU A C 1
ATOM 2025 O O . LEU A 1 254 ? -27.444 -26.908 43.574 1.00 83.81 254 LEU A O 1
ATOM 2029 N N . LYS A 1 255 ? -29.631 -26.938 44.079 1.00 86.31 255 LYS A N 1
ATOM 2030 C CA . LYS A 1 255 ? -30.065 -27.344 42.729 1.00 86.31 255 LYS A CA 1
ATOM 2031 C C . LYS A 1 255 ? -29.855 -26.241 41.693 1.00 86.31 255 LYS A C 1
ATOM 2033 O O . LYS A 1 255 ? -29.369 -26.531 40.606 1.00 86.31 255 LYS A O 1
ATOM 2038 N N . ARG A 1 256 ? -30.168 -24.988 42.041 1.00 90.06 256 ARG A N 1
ATOM 2039 C CA . ARG A 1 256 ? -29.944 -23.828 41.166 1.00 90.06 256 ARG A CA 1
ATOM 2040 C C . ARG A 1 256 ? -28.461 -23.660 40.828 1.00 90.06 256 ARG A C 1
ATOM 2042 O O . ARG A 1 256 ? -28.123 -23.474 39.666 1.00 90.06 256 ARG A O 1
ATOM 2049 N N . ARG A 1 257 ? -27.579 -23.790 41.827 1.00 90.38 257 ARG A N 1
ATOM 2050 C CA . ARG A 1 257 ? -26.121 -23.730 41.624 1.00 90.38 257 ARG A CA 1
ATOM 2051 C C . ARG A 1 257 ? -25.607 -24.854 40.730 1.00 90.38 257 ARG A C 1
ATOM 2053 O O . ARG A 1 257 ? -24.807 -24.594 39.847 1.00 90.38 257 ARG A O 1
ATOM 2060 N N . LEU A 1 258 ? -26.116 -26.075 40.899 1.00 90.88 258 LEU A N 1
ATOM 2061 C CA . LEU A 1 258 ? -25.772 -27.201 40.024 1.00 90.88 258 LEU A CA 1
ATOM 2062 C C . LEU A 1 258 ? -26.167 -26.956 38.558 1.00 90.88 258 LEU A C 1
ATOM 2064 O O . LEU A 1 258 ? -25.383 -27.254 37.662 1.00 90.88 258 LEU A O 1
ATOM 2068 N N . GLU A 1 259 ? -27.349 -26.389 38.307 1.00 90.25 259 GLU A N 1
ATOM 2069 C CA . GLU A 1 259 ? -27.780 -26.027 36.947 1.00 90.25 259 GLU A CA 1
ATOM 2070 C C . GLU A 1 259 ? -26.953 -24.876 36.348 1.00 90.25 259 GLU A C 1
ATOM 2072 O O . GLU A 1 259 ? -26.713 -24.841 35.139 1.00 90.25 259 GLU A O 1
ATOM 2077 N N . GLU A 1 260 ? -26.513 -23.926 37.175 1.00 90.25 260 GLU A N 1
ATOM 2078 C CA . GLU A 1 260 ? -25.617 -22.839 36.765 1.00 90.25 260 GLU A CA 1
ATOM 2079 C C . GLU A 1 260 ? -24.220 -23.364 36.419 1.00 90.25 260 GLU A C 1
ATOM 2081 O O . GLU A 1 260 ? -23.713 -23.061 35.337 1.00 90.25 260 GLU A O 1
ATOM 2086 N N . ASP A 1 261 ? -23.661 -24.238 37.256 1.00 91.06 261 ASP A N 1
ATOM 2087 C CA . ASP A 1 261 ? -22.378 -24.899 37.015 1.00 91.06 261 ASP A CA 1
ATOM 2088 C C . ASP A 1 261 ? -22.426 -25.768 35.741 1.00 91.06 261 ASP A C 1
ATOM 2090 O O . ASP A 1 261 ? -21.490 -25.766 34.937 1.00 91.06 261 ASP A O 1
ATOM 2094 N N . GLU A 1 262 ? -23.530 -26.484 35.482 1.00 90.19 262 GLU A N 1
ATOM 2095 C CA . GLU A 1 262 ? -23.711 -27.256 34.242 1.00 90.19 262 GLU A CA 1
ATOM 2096 C C . GLU A 1 262 ? -23.762 -26.371 32.988 1.00 90.19 262 GLU A C 1
ATOM 2098 O O . GLU A 1 262 ? -23.197 -26.732 31.941 1.00 90.19 262 GLU A O 1
ATOM 2103 N N . LYS A 1 263 ? -24.406 -25.200 33.075 1.00 91.25 263 LYS A N 1
ATOM 2104 C CA . LYS A 1 263 ? -24.404 -24.212 31.987 1.00 91.25 263 LYS A CA 1
ATOM 2105 C C . LYS A 1 263 ? -23.004 -23.655 31.758 1.00 91.25 263 LYS A C 1
ATOM 2107 O O . LYS A 1 263 ? -22.548 -23.634 30.613 1.00 91.25 263 LYS A O 1
ATOM 2112 N N . GLU A 1 264 ? -22.289 -23.292 32.818 1.00 91.88 264 GLU A N 1
ATOM 2113 C CA . GLU A 1 264 ? -20.933 -22.748 32.722 1.00 91.88 264 GLU A CA 1
ATOM 2114 C C . GLU A 1 264 ? -19.946 -23.776 32.138 1.00 91.88 264 GLU A C 1
ATOM 2116 O O . GLU A 1 264 ? -19.170 -23.470 31.227 1.00 91.88 264 GLU A O 1
ATOM 2121 N N . ILE A 1 265 ? -20.042 -25.043 32.557 1.00 90.06 265 ILE A N 1
ATOM 2122 C CA . ILE A 1 265 ? -19.271 -26.155 31.980 1.00 90.06 265 ILE A CA 1
ATOM 2123 C C . ILE A 1 265 ? -19.575 -26.326 30.485 1.00 90.06 265 ILE A C 1
ATOM 2125 O O . ILE A 1 265 ? -18.666 -26.596 29.690 1.00 90.06 265 ILE A O 1
ATOM 2129 N N . SER A 1 266 ? -20.834 -26.177 30.077 1.00 90.06 266 SER A N 1
ATOM 2130 C CA . SER A 1 266 ? -21.242 -26.294 28.673 1.00 90.06 266 SER A CA 1
ATOM 2131 C C . SER A 1 266 ? -20.682 -25.152 27.818 1.00 90.06 266 SER A C 1
ATOM 2133 O O . SER A 1 266 ? -20.151 -25.391 26.729 1.00 90.06 266 SER A O 1
ATOM 2135 N N . GLU A 1 267 ? -20.696 -23.923 28.332 1.00 92.94 267 GLU A N 1
ATOM 2136 C CA . GLU A 1 267 ? -20.073 -22.773 27.673 1.00 92.94 267 GLU A CA 1
ATOM 2137 C C . GLU A 1 267 ? -18.552 -22.915 27.557 1.00 92.94 267 GLU A C 1
ATOM 2139 O O . GLU A 1 267 ? -17.971 -22.620 26.506 1.00 92.94 267 GLU A O 1
ATOM 2144 N N . LEU A 1 268 ? -17.892 -23.409 28.609 1.00 91.31 268 LEU A N 1
ATOM 2145 C CA . LEU A 1 268 ? -16.455 -23.681 28.601 1.00 91.31 268 LEU A CA 1
ATOM 2146 C C . LEU A 1 268 ? -16.088 -24.751 27.568 1.00 91.31 268 LEU A C 1
ATOM 2148 O O . LEU A 1 268 ? -15.122 -24.571 26.819 1.00 91.31 268 LEU A O 1
ATOM 2152 N N . LYS A 1 269 ? -16.876 -25.826 27.452 1.00 90.75 269 LYS A N 1
ATOM 2153 C CA . LYS A 1 269 ? -16.687 -26.848 26.408 1.00 90.75 269 LYS A CA 1
ATOM 2154 C C . LYS A 1 269 ? -16.778 -26.249 25.003 1.00 90.75 269 LYS A C 1
ATOM 2156 O O . LYS A 1 269 ? -15.931 -26.558 24.161 1.00 90.75 269 LYS A O 1
ATOM 2161 N N . GLU A 1 270 ? -17.729 -25.348 24.749 1.00 90.38 270 GLU A N 1
ATOM 2162 C CA . GLU A 1 270 ? -17.856 -24.698 23.438 1.00 90.38 270 GLU A CA 1
ATOM 2163 C C . GLU A 1 270 ? -16.727 -23.689 23.167 1.00 90.38 270 GLU A C 1
ATOM 2165 O O . GLU A 1 270 ? -16.218 -23.623 22.045 1.00 90.38 270 GLU A O 1
ATOM 2170 N N . LYS A 1 271 ? -16.255 -22.948 24.180 1.00 91.62 271 LYS A N 1
ATOM 2171 C CA . LYS A 1 271 ? -15.052 -22.098 24.058 1.00 91.62 271 LYS A CA 1
ATOM 2172 C C . LYS A 1 271 ? -13.818 -22.931 23.695 1.00 91.62 271 LYS A C 1
ATOM 2174 O O . LYS A 1 271 ? -13.082 -22.567 22.776 1.00 91.62 271 LYS A O 1
ATOM 2179 N N . VAL A 1 272 ? -13.622 -24.081 24.344 1.00 90.12 272 VAL A N 1
ATOM 2180 C CA . VAL A 1 272 ? -12.531 -25.019 24.026 1.00 90.12 272 VAL A CA 1
ATOM 2181 C C . VAL A 1 272 ? -12.664 -25.563 22.600 1.00 90.12 272 VAL A C 1
ATOM 2183 O O . VAL A 1 272 ? -11.664 -25.638 21.882 1.00 90.12 272 VAL A O 1
ATOM 2186 N N . ARG A 1 273 ? -13.880 -25.898 22.148 1.00 94.12 273 ARG A N 1
ATOM 2187 C CA . ARG A 1 273 ? -14.131 -26.345 20.768 1.00 94.12 273 ARG A CA 1
ATOM 2188 C C . ARG A 1 273 ? -13.756 -25.267 19.746 1.00 94.12 273 ARG A C 1
ATOM 2190 O O . ARG A 1 273 ? -13.045 -25.565 18.785 1.00 94.12 273 ARG A O 1
ATOM 2197 N N . ARG A 1 274 ? -14.164 -24.014 19.977 1.00 87.50 274 ARG A N 1
ATOM 2198 C CA . ARG A 1 274 ? -13.805 -22.866 19.124 1.00 87.50 274 ARG A CA 1
ATOM 2199 C C . ARG A 1 274 ? -12.298 -22.634 19.076 1.00 87.50 274 ARG A C 1
ATOM 2201 O O . ARG A 1 274 ? -11.747 -22.479 17.991 1.00 87.50 274 ARG A O 1
ATOM 2208 N N . TYR A 1 275 ? -11.624 -22.683 20.223 1.00 88.88 275 TYR A N 1
ATOM 2209 C CA . TYR A 1 275 ? -10.171 -22.523 20.289 1.00 88.88 275 TYR A CA 1
ATOM 2210 C C . TYR A 1 275 ? -9.427 -23.625 19.519 1.00 88.88 275 TYR A C 1
ATOM 2212 O O . TYR A 1 275 ? -8.474 -23.346 18.791 1.00 88.88 275 TYR A O 1
ATOM 2220 N N . ARG A 1 276 ? -9.890 -24.881 19.609 1.00 89.31 276 ARG A N 1
ATOM 2221 C CA . ARG A 1 276 ? -9.344 -25.990 18.807 1.00 89.31 276 ARG A CA 1
ATOM 2222 C C . ARG A 1 276 ? -9.525 -25.747 17.309 1.00 89.31 276 ARG A C 1
ATOM 2224 O O . ARG A 1 276 ? -8.560 -25.903 16.569 1.00 89.31 276 ARG A O 1
ATOM 2231 N N . MET A 1 277 ? -10.707 -25.308 16.874 1.00 86.56 277 MET A N 1
ATOM 2232 C CA . MET A 1 277 ? -10.947 -24.963 15.466 1.00 86.56 277 MET A CA 1
ATOM 2233 C C . MET A 1 277 ? -10.065 -23.811 14.984 1.00 86.56 277 MET A C 1
ATOM 2235 O O . MET A 1 277 ? -9.499 -23.888 13.900 1.00 86.56 277 MET A O 1
ATOM 2239 N N . GLN A 1 278 ? -9.878 -22.774 15.800 1.00 85.12 278 GLN A N 1
ATOM 2240 C CA . GLN A 1 278 ? -8.989 -21.667 15.459 1.00 85.12 278 GLN A CA 1
ATOM 2241 C C . GLN A 1 278 ? -7.534 -22.130 15.303 1.00 85.12 278 GLN A C 1
ATOM 2243 O O . GLN A 1 278 ? -6.855 -21.696 14.377 1.00 85.12 278 GLN A O 1
ATOM 2248 N N . LYS A 1 279 ? -7.061 -23.046 16.161 1.00 87.19 279 LYS A N 1
ATOM 2249 C CA . LYS A 1 279 ? -5.735 -23.659 16.001 1.00 87.19 279 LYS A CA 1
ATOM 2250 C C . LYS A 1 279 ? -5.624 -24.482 14.722 1.00 87.19 279 LYS A C 1
ATOM 2252 O O . LYS A 1 279 ? -4.608 -24.372 14.051 1.00 87.19 279 LYS A O 1
ATOM 2257 N N . VAL A 1 280 ? -6.644 -25.267 14.373 1.00 87.88 280 VAL A N 1
ATOM 2258 C CA . VAL A 1 280 ? -6.663 -26.040 13.119 1.00 87.88 280 VAL A CA 1
ATOM 2259 C C . VAL A 1 280 ? -6.611 -25.109 11.905 1.00 87.88 280 VAL A C 1
ATOM 2261 O O . VAL A 1 280 ? -5.771 -25.312 11.035 1.00 87.88 280 VAL A O 1
ATOM 2264 N N . ASN A 1 281 ? -7.411 -24.041 11.890 1.00 88.94 281 ASN A N 1
ATOM 2265 C CA . ASN A 1 281 ? -7.377 -23.036 10.823 1.00 88.94 281 ASN A CA 1
ATOM 2266 C C . ASN A 1 281 ? -6.015 -22.323 10.756 1.00 88.94 281 ASN A C 1
ATOM 2268 O O . ASN A 1 281 ? -5.498 -22.058 9.675 1.00 88.94 281 ASN A O 1
ATOM 2272 N N . GLY A 1 282 ? -5.406 -22.037 11.911 1.00 88.12 282 GLY A N 1
ATOM 2273 C CA . GLY A 1 282 ? -4.055 -21.480 11.986 1.00 88.12 282 GLY A CA 1
ATOM 227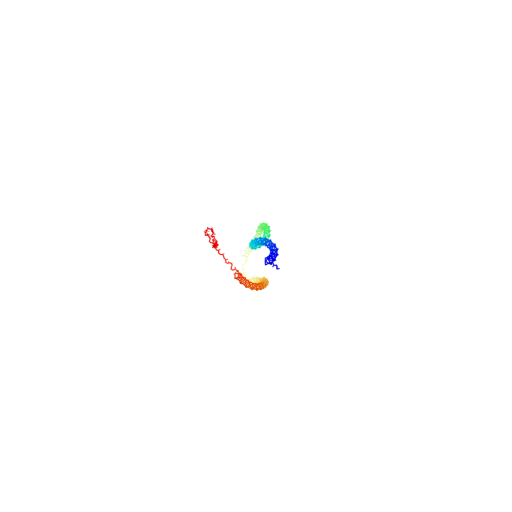4 C C . GLY A 1 282 ? -2.992 -22.427 11.422 1.00 88.12 282 GLY A C 1
ATOM 2275 O O . GLY A 1 282 ? -2.114 -21.981 10.692 1.00 88.12 282 GLY A O 1
ATOM 2276 N N . ILE A 1 283 ? -3.088 -23.730 11.710 1.00 86.12 283 ILE A N 1
ATOM 2277 C CA . ILE A 1 283 ? -2.196 -24.758 11.151 1.00 86.12 283 ILE A CA 1
ATOM 2278 C C . ILE A 1 283 ? -2.360 -24.836 9.628 1.00 86.12 283 ILE A C 1
ATOM 2280 O O . ILE A 1 283 ? -1.359 -24.791 8.921 1.00 86.12 283 ILE A O 1
ATOM 2284 N N . GLN A 1 284 ? -3.597 -24.854 9.124 1.00 83.75 284 GLN A N 1
ATOM 2285 C CA . GLN A 1 284 ? -3.876 -24.844 7.682 1.00 83.75 284 GLN A CA 1
ATOM 2286 C C . GLN A 1 284 ? -3.266 -23.622 6.987 1.00 83.75 284 GLN A C 1
ATOM 2288 O O . GLN A 1 284 ? -2.595 -23.767 5.971 1.00 83.75 284 GLN A O 1
ATOM 2293 N N . TYR A 1 285 ? -3.411 -22.431 7.574 1.00 88.94 285 TYR A N 1
ATOM 2294 C CA . TYR A 1 285 ? -2.799 -21.216 7.037 1.00 88.94 285 TYR A CA 1
ATOM 2295 C C . TYR A 1 285 ? -1.266 -21.296 7.000 1.00 88.94 285 TYR A C 1
ATOM 2297 O O . TYR A 1 285 ? -0.637 -20.884 6.024 1.00 88.94 285 TYR A O 1
ATOM 2305 N N . VAL A 1 286 ? -0.644 -21.850 8.045 1.00 91.56 286 VAL A N 1
ATOM 2306 C CA . VAL A 1 286 ? 0.811 -22.063 8.067 1.00 91.56 286 VAL A CA 1
ATOM 2307 C C . VAL A 1 286 ? 1.243 -23.050 6.979 1.00 91.56 286 VAL A C 1
ATOM 2309 O O . VAL A 1 286 ? 2.271 -22.823 6.341 1.00 91.56 286 VAL A O 1
ATOM 2312 N N . ASP A 1 287 ? 0.483 -24.113 6.735 1.00 91.44 287 ASP A N 1
ATOM 2313 C CA . ASP A 1 287 ? 0.804 -25.089 5.692 1.00 91.44 287 ASP A CA 1
ATOM 2314 C C . ASP A 1 287 ? 0.637 -24.502 4.278 1.00 91.44 287 ASP A C 1
ATOM 2316 O O . ASP A 1 287 ? 1.525 -24.677 3.442 1.00 91.44 287 ASP A O 1
ATOM 2320 N N . GLU A 1 288 ? -0.398 -23.691 4.032 1.00 91.62 288 GLU A N 1
ATOM 2321 C CA . GLU A 1 288 ? -0.548 -22.927 2.781 1.00 91.62 288 GLU A CA 1
ATOM 2322 C C . GLU A 1 288 ? 0.622 -21.957 2.543 1.00 91.62 288 GLU A C 1
ATOM 2324 O O . GLU A 1 288 ? 1.091 -21.784 1.413 1.00 91.62 288 GLU A O 1
ATOM 2329 N N . LEU A 1 289 ? 1.111 -21.301 3.601 1.00 89.94 289 LEU A N 1
ATOM 2330 C CA . LEU A 1 289 ? 2.282 -20.429 3.508 1.00 89.94 289 LEU A CA 1
ATOM 2331 C C . LEU A 1 289 ? 3.549 -21.219 3.181 1.00 89.94 289 LEU A C 1
ATOM 2333 O O . LEU A 1 289 ? 4.322 -20.784 2.327 1.00 89.94 289 LEU A O 1
ATOM 2337 N N . LYS A 1 290 ? 3.758 -22.380 3.811 1.00 93.19 290 LYS A N 1
ATOM 2338 C CA . LYS A 1 290 ? 4.893 -23.260 3.490 1.00 93.19 290 LYS A CA 1
ATOM 2339 C C . LYS A 1 290 ? 4.861 -23.704 2.032 1.00 93.19 290 LYS A C 1
ATOM 2341 O O . LYS A 1 290 ? 5.901 -23.688 1.381 1.00 93.19 290 LYS A O 1
ATOM 2346 N N . GLU A 1 291 ? 3.689 -24.047 1.502 1.00 94.06 291 GLU A N 1
ATOM 2347 C CA . GLU A 1 291 ? 3.539 -24.432 0.096 1.00 94.06 291 GLU A CA 1
ATOM 2348 C C . GLU A 1 291 ? 3.880 -23.271 -0.854 1.00 94.06 291 GLU A C 1
ATOM 2350 O O . GLU A 1 291 ? 4.636 -23.447 -1.813 1.00 94.06 291 GLU A O 1
ATOM 2355 N N . LYS A 1 292 ? 3.401 -22.055 -0.556 1.00 94.94 292 LYS A N 1
ATOM 2356 C CA . LYS A 1 292 ? 3.745 -20.846 -1.326 1.00 94.94 292 LYS A CA 1
ATOM 2357 C C . LYS A 1 292 ? 5.242 -20.541 -1.288 1.00 94.94 292 LYS A C 1
ATOM 2359 O O . LYS A 1 292 ? 5.810 -20.202 -2.326 1.00 94.94 292 LYS A O 1
ATOM 2364 N N . ILE A 1 293 ? 5.881 -20.684 -0.125 1.00 90.44 293 ILE A N 1
ATOM 2365 C CA . ILE A 1 293 ? 7.331 -20.505 0.030 1.00 90.44 293 ILE A CA 1
ATOM 2366 C C . ILE A 1 293 ? 8.081 -21.539 -0.812 1.00 90.44 293 ILE A C 1
ATOM 2368 O O . ILE A 1 293 ? 8.916 -21.153 -1.625 1.00 90.44 293 ILE A O 1
ATOM 2372 N N . ALA A 1 294 ? 7.730 -22.824 -0.707 1.00 95.12 294 ALA A N 1
ATOM 2373 C CA . ALA A 1 294 ? 8.375 -23.889 -1.475 1.00 95.12 294 ALA A CA 1
ATOM 2374 C C . ALA A 1 294 ? 8.245 -23.669 -2.994 1.00 95.12 294 ALA A C 1
ATOM 2376 O O . ALA A 1 294 ? 9.195 -23.883 -3.753 1.00 95.12 294 ALA A O 1
ATOM 2377 N N . LYS A 1 295 ? 7.082 -23.187 -3.454 1.00 95.12 295 LYS A N 1
ATOM 2378 C CA . LYS A 1 295 ? 6.875 -22.813 -4.858 1.00 95.12 295 LYS A CA 1
ATOM 2379 C C . LYS A 1 295 ? 7.771 -21.641 -5.274 1.00 95.12 295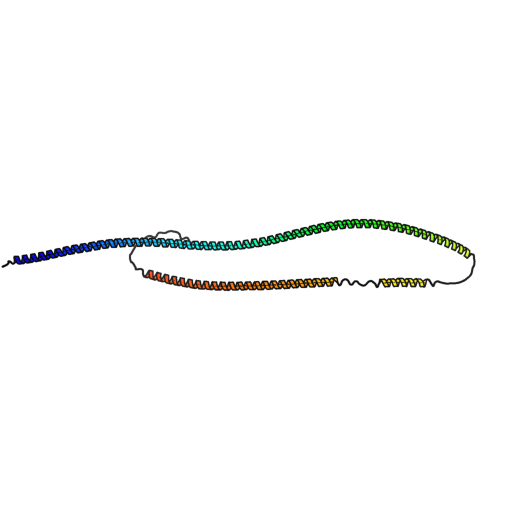 LYS A C 1
ATOM 2381 O O . LYS A 1 295 ? 8.435 -21.729 -6.306 1.00 95.12 295 LYS A O 1
ATOM 2386 N N . GLY A 1 296 ? 7.832 -20.583 -4.465 1.00 92.06 296 GLY A N 1
ATOM 2387 C CA . GLY A 1 296 ? 8.690 -19.424 -4.726 1.00 92.06 296 GLY A CA 1
ATOM 2388 C C . GLY A 1 296 ? 10.181 -19.776 -4.749 1.00 92.06 296 GLY A C 1
ATOM 2389 O O . GLY A 1 296 ? 10.916 -19.308 -5.617 1.00 92.06 296 GLY A O 1
ATOM 2390 N N . GLU A 1 297 ? 10.636 -20.654 -3.855 1.00 94.88 297 GLU A N 1
ATOM 2391 C CA . GLU A 1 297 ? 12.015 -21.159 -3.843 1.00 94.88 297 GLU A CA 1
ATOM 2392 C C . GLU A 1 297 ? 12.353 -21.941 -5.115 1.00 94.88 297 GLU A C 1
ATOM 2394 O O . GLU A 1 297 ? 13.435 -21.766 -5.685 1.00 94.88 297 GLU A O 1
ATOM 2399 N N . LYS A 1 298 ? 11.419 -22.766 -5.603 1.00 96.06 298 LYS A N 1
ATOM 2400 C CA . LYS A 1 298 ? 11.587 -23.499 -6.861 1.00 96.06 298 LYS A CA 1
ATOM 2401 C C . LYS A 1 298 ? 11.731 -22.545 -8.049 1.00 96.06 298 LYS A C 1
ATOM 2403 O O . LYS A 1 298 ? 12.690 -22.669 -8.810 1.00 96.06 298 LYS A O 1
ATOM 2408 N N . GLU A 1 299 ? 10.835 -21.568 -8.177 1.00 94.94 299 GLU A N 1
ATOM 2409 C CA . GLU A 1 299 ? 10.879 -20.559 -9.246 1.00 94.94 299 GLU A CA 1
ATOM 2410 C C . GLU A 1 299 ? 12.172 -19.726 -9.191 1.00 94.94 299 GLU A C 1
ATOM 2412 O O . GLU A 1 299 ? 12.807 -19.471 -10.218 1.00 94.94 299 GLU A O 1
ATOM 2417 N N . MET A 1 300 ? 12.618 -19.355 -7.987 1.00 94.62 300 MET A N 1
ATOM 2418 C CA . MET A 1 300 ? 13.876 -18.636 -7.785 1.00 94.62 300 MET A CA 1
ATOM 2419 C C . MET A 1 300 ? 15.091 -19.474 -8.205 1.00 94.62 300 MET A C 1
ATOM 2421 O O . MET A 1 300 ? 16.007 -18.953 -8.843 1.00 94.62 300 MET A O 1
ATOM 2425 N N . ASN A 1 301 ? 15.109 -20.770 -7.890 1.00 95.06 301 ASN A N 1
ATOM 2426 C CA . ASN A 1 301 ? 16.182 -21.667 -8.318 1.00 95.06 301 ASN A CA 1
ATOM 2427 C C . ASN A 1 301 ? 16.197 -21.865 -9.840 1.00 95.06 301 ASN A C 1
ATOM 2429 O O . ASN A 1 301 ? 17.269 -21.821 -10.445 1.00 95.06 301 ASN A O 1
ATOM 2433 N N . GLU A 1 302 ? 15.034 -21.999 -10.480 1.00 95.81 302 GLU A N 1
ATOM 2434 C CA . GLU A 1 302 ? 14.932 -22.045 -11.945 1.00 95.81 302 GLU A CA 1
ATOM 2435 C C . GLU A 1 302 ? 15.460 -20.751 -12.587 1.00 95.81 302 GLU A C 1
ATOM 2437 O O . GLU A 1 302 ? 16.208 -20.792 -13.567 1.00 95.81 302 GLU A O 1
ATOM 2442 N N . MET A 1 303 ? 15.128 -19.591 -12.014 1.00 92.88 303 MET A N 1
ATOM 2443 C CA . MET A 1 303 ? 15.643 -18.288 -12.448 1.00 92.88 303 MET A CA 1
ATOM 2444 C C . MET A 1 303 ? 17.162 -18.182 -12.275 1.00 92.88 303 MET A C 1
ATOM 2446 O O . MET A 1 303 ? 17.847 -17.739 -13.195 1.00 92.88 303 MET A O 1
ATOM 2450 N N . LYS A 1 304 ? 17.715 -18.642 -11.145 1.00 94.69 304 LYS A N 1
ATOM 2451 C CA . LYS A 1 304 ? 19.171 -18.703 -10.925 1.00 94.69 304 LYS A CA 1
ATOM 2452 C C . LYS A 1 304 ? 19.867 -19.590 -11.955 1.00 94.69 304 LYS A C 1
ATOM 2454 O O . LYS A 1 304 ? 20.911 -19.210 -12.481 1.00 94.69 304 LYS A O 1
ATOM 2459 N N . GLN A 1 305 ? 19.282 -20.739 -12.289 1.00 95.56 305 GLN A N 1
ATOM 2460 C CA . GLN A 1 305 ? 19.833 -21.646 -13.296 1.00 95.56 305 GLN A CA 1
ATOM 2461 C C . GLN A 1 305 ? 19.800 -21.028 -14.705 1.00 95.56 305 GLN A C 1
ATOM 2463 O O . GLN A 1 305 ? 20.780 -21.116 -15.453 1.00 95.56 305 GLN A O 1
ATOM 2468 N N . LYS A 1 306 ? 18.709 -20.334 -15.058 1.00 95.75 306 LYS A N 1
ATOM 2469 C CA . LYS A 1 306 ? 18.612 -19.547 -16.301 1.00 95.75 306 LYS A CA 1
ATOM 2470 C C . LYS A 1 306 ? 19.636 -18.411 -16.339 1.00 95.75 306 LYS A C 1
ATOM 2472 O O . LYS A 1 306 ? 20.278 -18.197 -17.360 1.00 95.75 306 LYS A O 1
ATOM 2477 N N . LEU A 1 307 ? 19.836 -17.710 -15.225 1.00 93.62 307 LEU A N 1
ATOM 2478 C CA . LEU A 1 307 ? 20.831 -16.645 -15.142 1.00 93.62 307 LEU A CA 1
ATOM 2479 C C . LEU A 1 307 ? 22.244 -17.200 -15.353 1.00 93.62 307 LEU A C 1
ATOM 2481 O O . LEU A 1 307 ? 22.969 -16.684 -16.193 1.00 93.62 307 LEU A O 1
ATOM 2485 N N . SER A 1 308 ? 22.597 -18.298 -14.675 1.00 93.94 308 SER A N 1
ATOM 2486 C CA . SER A 1 308 ? 23.893 -18.972 -14.843 1.00 93.94 308 SER A CA 1
ATOM 2487 C C . SER A 1 308 ? 24.154 -19.353 -16.300 1.00 93.94 308 SER A C 1
ATOM 2489 O O . SER A 1 308 ? 25.235 -19.098 -16.825 1.00 93.94 308 SER A O 1
ATOM 2491 N N . THR A 1 309 ? 23.157 -19.925 -16.978 1.00 94.94 309 THR A N 1
ATOM 2492 C CA . THR A 1 309 ? 23.290 -20.315 -18.390 1.00 94.94 309 THR A CA 1
ATOM 2493 C C . THR A 1 309 ? 23.451 -19.110 -19.316 1.00 94.94 309 THR A C 1
ATOM 2495 O O . THR A 1 309 ? 24.283 -19.153 -20.223 1.00 94.94 309 THR A O 1
ATOM 2498 N N . VAL A 1 310 ? 22.730 -18.011 -19.077 1.00 95.06 310 VAL A N 1
ATOM 2499 C CA . VAL A 1 310 ? 22.907 -16.757 -19.832 1.00 95.06 310 VAL A CA 1
ATOM 2500 C C . VAL A 1 310 ? 24.280 -16.135 -19.569 1.00 95.06 310 VAL A C 1
ATOM 2502 O O . VAL A 1 310 ? 24.938 -15.689 -20.509 1.00 95.06 310 VAL A O 1
ATOM 2505 N N . THR A 1 311 ? 24.760 -16.141 -18.324 1.00 93.88 311 THR A N 1
ATOM 2506 C CA . THR A 1 311 ? 26.103 -15.660 -17.974 1.00 93.88 311 THR A CA 1
ATOM 2507 C C . THR A 1 311 ? 27.187 -16.462 -18.696 1.00 93.88 311 THR A C 1
ATOM 2509 O O . THR A 1 311 ? 28.114 -15.873 -19.255 1.00 93.88 311 THR A O 1
ATOM 2512 N N . ASP A 1 312 ? 27.048 -17.787 -18.770 1.00 94.50 312 ASP A N 1
ATOM 2513 C CA . ASP A 1 312 ? 27.969 -18.644 -19.522 1.00 94.50 312 ASP A CA 1
ATOM 2514 C C . ASP A 1 312 ? 27.936 -18.371 -21.031 1.00 94.50 312 ASP A C 1
ATOM 2516 O O . ASP A 1 312 ? 28.984 -18.339 -21.682 1.00 94.50 312 ASP A O 1
ATOM 2520 N N . GLN A 1 313 ? 26.750 -18.150 -21.604 1.00 94.44 313 GLN A N 1
ATOM 2521 C CA . GLN A 1 313 ? 26.612 -17.772 -23.014 1.00 94.44 313 GLN A CA 1
ATOM 2522 C C . GLN A 1 313 ? 27.264 -16.417 -23.303 1.00 94.44 313 GLN A C 1
ATOM 2524 O O . GLN A 1 313 ? 27.980 -16.281 -24.295 1.00 94.44 313 GLN A O 1
ATOM 2529 N N . LEU A 1 314 ? 27.075 -15.435 -22.420 1.00 92.94 314 LEU A N 1
ATOM 2530 C CA . LEU A 1 314 ? 27.696 -14.118 -22.534 1.00 92.94 314 LEU A CA 1
ATOM 2531 C C . LEU A 1 314 ? 29.224 -14.213 -22.459 1.00 92.94 314 LEU A C 1
ATOM 2533 O O . LEU A 1 314 ? 29.919 -13.579 -23.253 1.00 92.94 314 LEU A O 1
ATOM 2537 N N . ARG A 1 315 ? 29.757 -15.040 -21.551 1.00 95.00 315 ARG A N 1
ATOM 2538 C CA . ARG A 1 315 ? 31.197 -15.306 -21.455 1.00 95.00 315 ARG A CA 1
ATOM 2539 C C . ARG A 1 315 ? 31.746 -15.875 -22.765 1.00 95.00 315 ARG A C 1
ATOM 2541 O O . ARG A 1 315 ? 32.698 -15.318 -23.303 1.00 95.00 315 ARG A O 1
ATOM 2548 N N . LYS A 1 316 ? 31.103 -16.906 -23.323 1.00 94.75 316 LYS A N 1
ATOM 2549 C CA . LYS A 1 316 ? 31.495 -17.499 -24.616 1.00 94.75 316 LYS A CA 1
ATOM 2550 C C . LYS A 1 316 ? 31.428 -16.491 -25.767 1.00 94.75 316 LYS A C 1
ATOM 2552 O O . LYS A 1 316 ? 32.326 -16.451 -26.603 1.00 94.75 316 LYS A O 1
ATOM 2557 N N . ALA A 1 317 ? 30.392 -15.653 -25.808 1.00 91.56 317 ALA A N 1
ATOM 2558 C CA . ALA A 1 317 ? 30.261 -14.609 -26.824 1.00 91.56 317 ALA A CA 1
ATOM 2559 C C . ALA A 1 317 ? 31.372 -13.551 -26.711 1.00 91.56 317 ALA A C 1
ATOM 2561 O O . ALA A 1 317 ? 31.908 -13.107 -27.727 1.00 91.56 317 ALA A O 1
ATOM 2562 N N . ASN A 1 318 ? 31.756 -13.177 -25.488 1.00 92.50 318 ASN A N 1
ATOM 2563 C CA . ASN A 1 318 ? 32.868 -12.259 -25.244 1.00 92.50 318 ASN A CA 1
ATOM 2564 C C . ASN A 1 318 ? 34.220 -12.866 -25.644 1.00 92.50 318 ASN A C 1
ATOM 2566 O O . ASN A 1 318 ? 35.032 -12.169 -26.250 1.00 92.50 318 ASN A O 1
ATOM 2570 N N . GLU A 1 319 ? 34.449 -14.151 -25.362 1.00 94.12 319 GLU A N 1
ATOM 2571 C CA . GLU A 1 319 ? 35.645 -14.884 -25.802 1.00 94.12 319 GLU A CA 1
ATOM 2572 C C . GLU A 1 319 ? 35.740 -14.918 -27.337 1.00 94.12 319 GLU A C 1
ATOM 2574 O O . GLU A 1 319 ? 36.756 -14.505 -27.898 1.00 94.12 319 GLU A O 1
ATOM 2579 N N . ALA A 1 320 ? 34.653 -15.287 -28.024 1.00 91.44 320 ALA A N 1
ATOM 2580 C CA . ALA A 1 320 ? 34.590 -15.291 -29.488 1.00 91.44 320 ALA A CA 1
ATOM 2581 C C . ALA A 1 320 ? 34.800 -13.889 -30.086 1.00 91.44 320 ALA A C 1
ATOM 2583 O O . ALA A 1 320 ? 35.511 -13.720 -31.079 1.00 91.44 320 ALA A O 1
ATOM 2584 N N . ARG A 1 321 ? 34.225 -12.854 -29.463 1.00 92.31 321 ARG A N 1
ATOM 2585 C CA . ARG A 1 321 ? 34.436 -11.458 -29.864 1.00 92.31 321 ARG A CA 1
ATOM 2586 C C . ARG A 1 321 ? 35.901 -11.038 -29.709 1.00 92.31 321 ARG A C 1
ATOM 2588 O O . ARG A 1 321 ? 36.434 -10.392 -30.607 1.00 92.31 321 ARG A O 1
ATOM 2595 N N . ALA A 1 322 ? 36.552 -11.405 -28.606 1.00 90.19 322 ALA A N 1
ATOM 2596 C CA . ALA A 1 322 ? 37.963 -11.104 -28.369 1.00 90.19 322 ALA A CA 1
ATOM 2597 C C . ALA A 1 322 ? 38.892 -11.843 -29.349 1.00 90.19 322 ALA A C 1
ATOM 2599 O O . ALA A 1 322 ? 39.928 -11.310 -29.750 1.00 90.19 322 ALA A O 1
ATOM 2600 N N . GLU A 1 323 ? 38.530 -13.058 -29.759 1.00 90.69 323 GLU A N 1
ATOM 2601 C CA . GLU A 1 323 ? 39.255 -13.825 -30.772 1.00 90.69 323 GLU A CA 1
ATOM 2602 C C . GLU A 1 323 ? 39.119 -13.215 -32.171 1.00 90.69 323 GLU A C 1
ATOM 2604 O O . GLU A 1 323 ? 40.127 -13.001 -32.844 1.00 90.69 323 GLU A O 1
ATOM 2609 N N . LEU A 1 324 ? 37.908 -12.803 -32.564 1.00 86.94 324 LEU A N 1
ATOM 2610 C CA . LEU A 1 324 ? 37.703 -12.022 -33.787 1.00 86.94 324 LEU A CA 1
ATOM 2611 C C . LEU A 1 324 ? 38.516 -10.723 -33.762 1.00 86.94 324 LEU A C 1
ATOM 2613 O O . LEU A 1 324 ? 39.155 -10.375 -34.752 1.00 86.94 324 LEU A O 1
ATOM 2617 N N . GLU A 1 325 ? 38.551 -10.017 -32.631 1.00 88.31 325 GLU A N 1
ATOM 2618 C CA . GLU A 1 325 ? 39.340 -8.792 -32.498 1.00 88.31 325 GLU A CA 1
ATOM 2619 C C . GLU A 1 325 ? 40.855 -9.046 -32.617 1.00 88.31 325 GLU A C 1
ATOM 2621 O O . GLU A 1 325 ? 41.569 -8.227 -33.202 1.00 88.31 325 GLU A O 1
ATOM 2626 N N . ARG A 1 326 ? 41.355 -10.190 -32.124 1.00 86.00 326 ARG A N 1
ATOM 2627 C CA . ARG A 1 326 ? 42.740 -10.640 -32.354 1.00 86.00 326 ARG A CA 1
ATOM 2628 C C . ARG A 1 326 ? 43.012 -10.897 -33.835 1.00 86.00 326 ARG A C 1
ATOM 2630 O O . ARG A 1 326 ? 43.954 -10.317 -34.368 1.00 86.00 326 ARG A O 1
ATOM 2637 N N . MET A 1 327 ? 42.147 -11.653 -34.510 1.00 82.50 327 MET A N 1
ATOM 2638 C CA . MET A 1 327 ? 42.259 -11.928 -35.950 1.00 82.50 327 MET A CA 1
ATOM 2639 C C . MET A 1 327 ? 42.246 -10.639 -36.787 1.00 82.50 327 MET A C 1
ATOM 2641 O O . MET A 1 327 ? 43.013 -10.492 -37.737 1.00 82.50 327 MET A O 1
ATOM 2645 N N . TYR A 1 328 ? 41.417 -9.658 -36.417 1.00 78.44 328 TYR A N 1
ATOM 2646 C CA . TYR A 1 328 ? 41.400 -8.340 -37.059 1.00 78.44 328 TYR A CA 1
ATOM 2647 C C . TYR A 1 328 ? 42.688 -7.534 -36.828 1.00 78.44 328 TYR A C 1
ATOM 2649 O O . TYR A 1 328 ? 43.082 -6.754 -37.698 1.00 78.44 328 TYR A O 1
ATOM 2657 N N . LYS A 1 329 ? 43.346 -7.688 -35.671 1.00 80.44 329 LYS A N 1
ATOM 2658 C CA . LYS A 1 329 ? 44.639 -7.044 -35.382 1.00 80.44 329 LYS A CA 1
ATOM 2659 C C . LYS A 1 329 ? 45.793 -7.711 -36.138 1.00 80.44 329 LYS A C 1
ATOM 2661 O O . LYS A 1 329 ? 46.661 -6.986 -36.613 1.00 80.44 329 LYS A O 1
ATOM 2666 N N . GLU A 1 330 ? 45.778 -9.034 -36.302 1.00 70.62 330 GLU A N 1
ATOM 2667 C CA . GLU A 1 330 ? 46.776 -9.786 -37.085 1.00 70.62 330 GLU A CA 1
ATOM 2668 C C . GLU A 1 330 ? 46.648 -9.569 -38.600 1.00 70.62 330 GLU A C 1
ATOM 2670 O O . GLU A 1 330 ? 47.657 -9.443 -39.287 1.00 70.62 330 GLU A O 1
ATOM 2675 N N . ASN A 1 331 ? 45.429 -9.418 -39.127 1.00 64.06 331 ASN A N 1
ATOM 2676 C CA . ASN A 1 331 ? 45.190 -9.178 -40.557 1.00 64.06 331 ASN A CA 1
ATOM 2677 C C . ASN A 1 331 ? 45.333 -7.707 -40.991 1.00 64.06 331 ASN A C 1
ATOM 2679 O O . ASN A 1 331 ? 44.992 -7.355 -42.125 1.00 64.06 331 ASN A O 1
ATOM 2683 N N . LYS A 1 332 ? 45.834 -6.815 -40.125 1.00 50.41 332 LYS A N 1
ATOM 2684 C CA . LYS A 1 332 ? 46.186 -5.453 -40.547 1.00 50.41 332 LYS A CA 1
ATOM 2685 C C . LYS A 1 332 ? 47.438 -5.500 -41.435 1.00 50.41 332 LYS A C 1
ATOM 2687 O O . LYS A 1 332 ? 48.491 -5.914 -40.957 1.00 50.41 332 LYS A O 1
ATOM 2692 N N . PRO A 1 333 ? 47.391 -4.998 -42.684 1.00 49.28 333 PRO A N 1
ATOM 2693 C CA . PRO A 1 333 ? 48.593 -4.867 -43.492 1.00 49.28 333 PRO A CA 1
ATOM 2694 C C . PRO A 1 333 ? 49.517 -3.833 -42.839 1.00 49.28 333 PRO A C 1
ATOM 2696 O O . PRO A 1 333 ? 49.135 -2.676 -42.635 1.00 49.28 333 PRO A O 1
ATOM 2699 N N . THR A 1 334 ? 50.735 -4.254 -42.504 1.00 48.28 334 THR A N 1
ATOM 2700 C CA . THR A 1 334 ? 51.826 -3.401 -42.026 1.00 48.28 334 THR A CA 1
ATOM 2701 C C . THR A 1 334 ? 52.222 -2.411 -43.121 1.00 48.28 334 THR A C 1
ATOM 2703 O O . THR A 1 334 ? 53.121 -2.643 -43.922 1.00 48.28 334 THR A O 1
ATOM 2706 N N . LYS A 1 335 ? 51.550 -1.256 -43.161 1.00 41.59 335 LYS A N 1
ATOM 2707 C CA . LYS A 1 335 ? 52.089 -0.071 -43.831 1.00 41.59 335 LYS A CA 1
ATOM 2708 C C . LYS A 1 335 ? 53.177 0.529 -42.945 1.00 41.59 335 LYS A C 1
ATOM 2710 O O . LYS A 1 335 ? 52.892 1.185 -41.947 1.00 41.59 335 LYS A O 1
ATOM 2715 N N . SER A 1 336 ? 54.423 0.281 -43.333 1.00 48.06 336 SER A N 1
ATOM 2716 C CA . SER A 1 336 ? 55.596 1.062 -42.944 1.00 48.06 336 SER A CA 1
ATOM 2717 C C . SER A 1 336 ? 55.438 2.529 -43.357 1.00 48.06 336 SER A C 1
ATOM 2719 O O . SER A 1 336 ? 54.822 2.780 -44.394 1.00 48.06 336 SER A O 1
ATOM 2721 N N . THR A 1 337 ? 56.058 3.442 -42.592 1.00 32.81 337 THR A N 1
ATOM 2722 C CA . THR A 1 337 ? 56.462 4.856 -42.865 1.00 32.81 337 THR A CA 1
ATOM 2723 C C . THR A 1 337 ? 56.127 5.697 -41.617 1.00 32.81 337 THR A C 1
ATOM 2725 O O . THR A 1 337 ? 54.961 5.947 -41.345 1.00 32.81 337 THR A O 1
ATOM 2728 N N . ILE A 1 338 ? 57.053 5.858 -40.662 1.00 42.62 338 ILE A N 1
ATOM 2729 C CA . ILE A 1 338 ? 58.128 6.877 -40.568 1.00 42.62 338 ILE A CA 1
ATOM 2730 C C . ILE A 1 338 ? 57.619 8.243 -40.038 1.00 42.62 338 ILE A C 1
ATOM 2732 O O . ILE A 1 338 ? 56.836 8.926 -40.685 1.00 42.62 338 ILE A O 1
ATOM 2736 N N . THR A 1 339 ? 58.149 8.590 -38.849 1.00 38.28 339 THR A N 1
ATOM 2737 C CA . THR A 1 339 ? 58.378 9.913 -38.207 1.00 38.28 339 THR A CA 1
ATOM 2738 C C . THR A 1 339 ? 57.221 10.889 -37.948 1.00 38.28 339 THR A C 1
ATOM 2740 O O . THR A 1 339 ? 56.667 11.466 -38.872 1.00 38.28 339 THR A O 1
ATOM 2743 N N . SER A 1 340 ? 57.020 11.263 -36.676 1.00 32.91 340 SER A N 1
ATOM 2744 C CA . SER A 1 340 ? 57.585 12.514 -36.126 1.00 32.91 340 SER A CA 1
ATOM 2745 C C . SER A 1 340 ? 57.295 12.657 -34.626 1.00 32.91 340 SER A C 1
ATOM 2747 O O . SER A 1 340 ? 56.165 12.543 -34.162 1.00 32.91 340 SER A O 1
ATOM 2749 N N . THR A 1 341 ? 58.354 12.949 -33.882 1.00 39.94 341 THR A N 1
ATOM 2750 C CA . THR A 1 341 ? 58.390 13.537 -32.539 1.00 39.94 341 THR A CA 1
ATOM 2751 C C . THR A 1 341 ? 57.613 14.856 -32.447 1.00 39.94 341 THR A C 1
ATOM 2753 O O . THR A 1 341 ? 57.741 15.671 -33.357 1.00 39.94 341 THR A O 1
ATOM 2756 N N . ALA A 1 342 ? 56.918 15.112 -31.326 1.00 36.91 342 ALA A N 1
ATOM 2757 C CA . ALA A 1 342 ? 57.141 16.286 -30.459 1.00 36.91 342 ALA A CA 1
ATOM 2758 C C . ALA A 1 342 ? 56.073 16.462 -29.353 1.00 36.91 342 ALA A C 1
ATOM 2760 O O . ALA A 1 342 ? 54.884 16.255 -29.560 1.00 36.91 342 ALA A O 1
ATOM 2761 N N . ALA A 1 343 ? 56.561 16.981 -28.221 1.00 34.38 343 ALA A N 1
ATOM 2762 C CA . ALA A 1 343 ? 55.876 17.839 -27.249 1.00 34.38 343 ALA A CA 1
ATOM 2763 C C . ALA A 1 343 ? 54.912 17.218 -26.216 1.00 34.38 343 ALA A C 1
ATOM 2765 O O . ALA A 1 343 ? 53.691 17.241 -26.303 1.00 34.38 343 ALA A O 1
ATOM 2766 N N . LYS A 1 344 ? 55.551 16.829 -25.114 1.00 44.25 344 LYS A N 1
ATOM 2767 C CA . LYS A 1 344 ? 55.065 16.833 -23.731 1.00 44.25 344 LYS A CA 1
ATOM 2768 C C . LYS A 1 344 ? 54.626 18.251 -23.315 1.00 44.25 344 LYS A C 1
ATOM 2770 O O . LYS A 1 344 ? 55.458 19.152 -23.376 1.00 44.25 344 LYS A O 1
ATOM 2775 N N . LYS A 1 345 ? 53.402 18.427 -22.800 1.00 40.84 345 LYS A N 1
ATOM 2776 C CA . LYS A 1 345 ? 53.052 19.416 -21.754 1.00 40.84 345 LYS A CA 1
ATOM 2777 C C . LYS A 1 345 ? 51.789 18.968 -20.994 1.00 40.84 345 LYS A C 1
ATOM 2779 O O . LYS A 1 345 ? 50.823 18.520 -21.595 1.00 40.84 345 LYS A O 1
ATOM 2784 N N . ARG A 1 346 ? 51.896 19.048 -19.661 1.00 39.34 346 ARG A N 1
ATOM 2785 C CA . ARG A 1 346 ? 50.855 18.906 -18.617 1.00 39.34 346 ARG A CA 1
ATOM 2786 C C . ARG A 1 346 ? 49.762 19.967 -18.855 1.00 39.34 346 ARG A C 1
ATOM 2788 O O . ARG A 1 346 ? 50.093 20.988 -19.446 1.00 39.34 346 ARG A O 1
ATOM 2795 N N . SER A 1 347 ? 48.497 19.795 -18.485 1.00 38.72 347 SER A N 1
ATOM 2796 C CA . SER A 1 347 ? 47.936 19.582 -17.139 1.00 38.72 347 SER A CA 1
ATOM 2797 C C . SER A 1 347 ? 46.412 19.415 -17.269 1.00 38.72 347 SER A C 1
ATOM 2799 O O . SER A 1 347 ? 45.858 20.080 -18.133 1.00 38.72 347 SER A O 1
ATOM 2801 N N . GLU A 1 348 ? 45.765 18.599 -16.428 1.00 35.56 348 GLU A N 1
ATOM 2802 C CA . GLU A 1 348 ? 44.512 18.927 -15.704 1.00 35.56 348 GLU A CA 1
ATOM 2803 C C . GLU A 1 348 ? 43.940 17.682 -14.992 1.00 35.56 348 GLU A C 1
ATOM 2805 O O . GLU A 1 348 ? 43.627 16.664 -15.602 1.00 35.56 348 GLU A O 1
ATOM 2810 N N . ASP A 1 349 ? 43.914 17.796 -13.663 1.00 34.75 349 ASP A N 1
ATOM 2811 C CA . ASP A 1 349 ? 42.907 17.333 -12.706 1.00 34.75 349 ASP A CA 1
ATOM 2812 C C . ASP A 1 349 ? 42.411 15.881 -12.741 1.00 34.75 349 ASP A C 1
ATOM 2814 O O . ASP A 1 349 ? 41.397 15.515 -13.333 1.00 34.75 349 ASP A O 1
ATOM 2818 N N . VAL A 1 350 ? 43.080 15.072 -11.917 1.00 39.88 350 VAL A N 1
ATOM 2819 C CA . VAL A 1 350 ? 42.526 13.851 -11.329 1.00 39.88 350 VAL A CA 1
ATOM 2820 C C . VAL A 1 350 ? 41.741 14.242 -10.074 1.00 39.88 350 VAL A C 1
ATOM 2822 O O . VAL A 1 350 ? 42.329 14.638 -9.071 1.00 39.88 350 VAL A O 1
ATOM 2825 N N . LYS A 1 351 ? 40.415 14.090 -10.114 1.00 43.03 351 LYS A N 1
ATOM 2826 C CA . LYS A 1 351 ? 39.557 14.016 -8.922 1.00 43.03 351 LYS A CA 1
ATOM 2827 C C . LYS A 1 351 ? 39.377 12.538 -8.545 1.00 43.03 351 LYS A C 1
ATOM 2829 O O . LYS A 1 351 ? 38.806 11.804 -9.351 1.00 43.03 351 LYS A O 1
ATOM 2834 N N . PRO A 1 352 ? 39.796 12.078 -7.356 1.00 42.72 352 PRO A N 1
ATOM 2835 C CA . PRO A 1 352 ? 39.297 10.835 -6.788 1.00 42.72 352 PRO A CA 1
ATOM 2836 C C . PRO A 1 352 ? 38.068 11.141 -5.920 1.00 42.72 352 PRO A C 1
ATOM 2838 O O . PRO A 1 352 ? 38.183 11.771 -4.874 1.00 42.72 352 PRO A O 1
ATOM 2841 N N . LEU A 1 353 ? 36.886 10.710 -6.365 1.00 40.41 353 LEU A N 1
ATOM 2842 C CA . LEU A 1 353 ? 35.697 10.602 -5.516 1.00 40.41 353 LEU A CA 1
ATOM 2843 C C . LEU A 1 353 ? 35.749 9.241 -4.817 1.00 40.41 353 LEU A C 1
ATOM 2845 O O . LEU A 1 353 ? 35.304 8.243 -5.373 1.00 40.41 353 LEU A O 1
ATOM 2849 N N . ASN A 1 354 ? 36.327 9.218 -3.620 1.00 45.59 354 ASN A N 1
ATOM 2850 C CA . ASN A 1 354 ? 36.073 8.188 -2.622 1.00 45.59 354 ASN A CA 1
ATOM 2851 C C . ASN A 1 354 ? 35.579 8.913 -1.372 1.00 45.59 354 ASN A C 1
ATOM 2853 O O . ASN A 1 354 ? 36.385 9.477 -0.639 1.00 45.59 354 ASN A O 1
ATOM 2857 N N . GLU A 1 355 ? 34.271 8.892 -1.145 1.00 37.34 355 GLU A N 1
ATOM 2858 C CA . GLU A 1 355 ? 33.694 9.100 0.180 1.00 37.34 355 GLU A CA 1
ATOM 2859 C C . GLU A 1 355 ? 32.663 7.986 0.398 1.00 37.34 355 GLU A C 1
ATOM 2861 O O . GLU A 1 355 ? 31.588 7.970 -0.202 1.00 37.34 355 GLU A O 1
ATOM 2866 N N . GLU A 1 356 ? 33.048 7.001 1.211 1.00 47.31 356 GLU A N 1
ATOM 2867 C CA . GLU A 1 356 ? 32.107 6.149 1.937 1.00 47.31 356 GLU A CA 1
ATOM 2868 C C . GLU A 1 356 ? 31.353 7.024 2.951 1.00 47.31 356 GLU A C 1
ATOM 2870 O O . GLU A 1 356 ? 31.991 7.831 3.633 1.00 47.31 356 GLU A O 1
ATOM 2875 N N . PRO A 1 357 ? 30.031 6.877 3.129 1.00 51.78 357 PRO A N 1
ATOM 2876 C CA . PRO A 1 357 ? 29.370 7.480 4.271 1.00 51.78 357 PRO A CA 1
ATOM 2877 C C . PRO A 1 357 ? 29.583 6.600 5.509 1.00 51.78 357 PRO A C 1
ATOM 2879 O O . PRO A 1 357 ? 29.069 5.482 5.601 1.00 51.78 357 PRO A O 1
ATOM 2882 N N . GLU A 1 358 ? 30.329 7.135 6.478 1.00 43.12 358 GLU A N 1
ATOM 2883 C CA . GLU A 1 358 ? 30.383 6.620 7.843 1.00 43.12 358 GLU A CA 1
ATOM 2884 C C . GLU A 1 358 ? 28.972 6.510 8.433 1.00 43.12 358 GLU A C 1
ATOM 2886 O O . GLU A 1 358 ? 28.208 7.472 8.537 1.00 43.12 358 GLU A O 1
ATOM 2891 N N . CYS A 1 359 ? 28.665 5.296 8.871 1.00 44.34 359 CYS A N 1
ATOM 2892 C CA . CYS A 1 359 ? 27.558 4.965 9.742 1.00 44.34 359 CYS A CA 1
ATOM 2893 C C . CYS A 1 359 ? 27.710 5.728 11.071 1.00 44.34 359 CYS A C 1
ATOM 2895 O O . CYS A 1 359 ? 28.656 5.485 11.820 1.00 44.34 359 CYS A O 1
ATOM 2897 N N . LYS A 1 360 ? 26.767 6.617 11.398 1.00 52.50 360 LYS A N 1
ATOM 2898 C CA . LYS A 1 360 ? 26.559 7.070 12.778 1.00 52.50 360 LYS A CA 1
ATOM 2899 C C . LYS A 1 360 ? 25.194 6.602 13.255 1.00 52.50 360 LYS A C 1
ATOM 2901 O O . LYS A 1 360 ? 24.163 7.170 12.916 1.00 52.50 360 LYS A O 1
ATOM 2906 N N . GLN A 1 361 ? 25.236 5.529 14.039 1.00 50.19 361 GLN A N 1
ATOM 2907 C CA . GLN A 1 361 ? 24.236 5.227 15.051 1.00 50.19 361 GLN A CA 1
ATOM 2908 C C . GLN A 1 361 ? 24.375 6.256 16.179 1.00 50.19 361 GLN A C 1
ATOM 2910 O O . GLN A 1 361 ? 25.444 6.335 16.783 1.00 50.19 361 GLN A O 1
ATOM 2915 N N . GLN A 1 362 ? 23.316 7.021 16.444 1.00 47.12 362 GLN A N 1
ATOM 2916 C CA . GLN A 1 362 ? 22.637 7.129 17.746 1.00 47.12 362 GLN A CA 1
ATOM 2917 C C . GLN A 1 362 ? 21.478 8.117 17.657 1.00 47.12 362 GLN A C 1
ATOM 2919 O O . GLN A 1 362 ? 21.702 9.245 17.167 1.00 47.12 362 GLN A O 1
#

Secondary structure (DSSP, 8-state):
---HHHHHHHHHHHHHHHHHHHHHHHHHHHHHHHHHHHHHHHHHHHHHHHHHHHHHHHHHHHHHHHHHHHHHHHHHHHHHHHHHHHHHHHHHHHHHHHHHHHHHHHHHHHHHHHHHHHHHHHHHHHHHHHHHHHHHHHHHHHHHHHHHHHHHHHHHHHHHHHHHHHHHHHHHHHHHHHHHHHHHHHHHHHHHHHHHHHHHHHHTS-----------SHHHHHHHHHHHHHHHHHHHTTS------SHHHHHHHHHHHHHHHHHHHHHHHHHHHHHHHHHHHHHHHHHHHHHHHHHHHHHHHHHHHHHHHHHHHHHHHHHHHHHHHHHHHHTS------------------------------

Foldseek 3Di:
DPDPVVVVVVVVVVVVVVVVVVVVVVVVVVVVVVVVVVVVVVVVVVVVVVVVVVVVVVVVVVVVVVVVVVVVVVVVVVVVVVVVVVVVVVVVVVVVVVVVVVVVVVVVVVVVVVVVVVVVVVVVVVVVVVVVVVVVVVVVVVVVVVVVVVVVVVVVVVVVVVVVVVVVVVVVVVVVVVVVVVVVVVVVVVVVVVVVVVVVVVVVDDDDDDDDDDDDPVVVVVVVVVVVVVVVVVVVVPPDDDPPDPPPVVVVVVVVVVVVVVVVVVVVVVVVVVVVVVVVVVVVVVVVVVVVVVVVVVVVVVVVVVVVVVVVVVVVVVVVVVVVVVVVVVPDPDDDDDDDDDDDDDDDDDDDPDDDDDDDDD

Organism: Oesophagostomum dentatum (NCBI:txid61180)

Sequence (362 aa):
MKSKALEVADKHKNELELSTKMVEVLKREKKELSARLKTKTDSAAVLSSRINALRDEINEKQAQLRCYELNNKKLLEQVKDNQHRILTLDTDLAIARKDLEVFKNTVASMAKAQDEAQTLASQDGHLKQKLEEMADELLSVKKAKEKAEEDAALKEKMLQKKMEEVVKLEMAVNSSSWLKEKARMEEEISDLQRQLRDATDALECRQTTSTDSRHREERQQLLEETHSLRQQLKKLVTGKASSSKASSEEVVELKRRLEEDEKEISELKEKVRRYRMQKVNGIQYVDELKEKIAKGEKEMNEMKQKLSTVTDQLRKANEARAELERMYKENKPTKSTITSTAAKKRSEDVKPLNEEPECKQQ

pLDDT: mean 82.14, std 20.52, range [25.84, 98.56]

Radius of gyration: 79.32 Å; chains: 1; bounding box: 154×53×257 Å